Protein 4NPH (pdb70)

Solvent-accessible surface area: 14827 Å² total; per-residue (Å²): 83,13,9,1,9,82,52,4,50,31,39,10,4,8,0,58,9,130,40,88,53,82,64,89,53,49,104,31,63,157,80,113,94,132,99,48,103,35,67,97,44,2,16,2,2,2,19,2,0,1,0,4,2,0,1,0,14,3,0,41,3,0,0,17,0,8,101,80,2,27,25,39,45,2,3,11,10,1,1,46,3,68,53,10,65,5,0,0,0,0,5,3,6,33,164,36,172,78,8,121,48,10,13,69,146,50,6,50,118,114,5,73,130,75,0,2,2,0,7,0,16,50,104,86,72,19,105,0,27,4,73,0,0,58,0,0,1,26,0,0,37,66,0,21,113,74,33,72,114,1,1,0,2,1,8,2,1,2,69,3,28,105,0,20,158,76,30,52,125,62,29,80,97,127,105,87,44,103,64,2,21,48,116,3,0,57,62,3,4,38,22,121,66,10,0,0,1,0,1,1,0,0,17,45,116,69,63,98,19,12,103,74,0,140,90,45,19,25,8,23,3,37,7,3,114,131,21,9,143,146,44,12,95,9,2,4,44,6,65,42,2,85,8,171,16,33,86,86,9,18,63,113,75,7,79,92,5,3,43,53,0,60,131,13,17,41,46,28,103,146,10,64,107,78,60,187,104,64,115,53,61,138,69,79,65,80,98,10,16,56,0,28,85,23,39,78,73,0,17,81,7,8,102,11,68,130,121,68,67,1,24,58,160,80,0,33,92,66,0,55,130,40,26,121

Secondary structure (DSSP, 8-state):
--EESGGGTTEEEESS--B-SSS---S-EE-----SPP-SB---S-HHHHHHS--BTT-EEEEEE-SSSSHHHHHHHHTT-TT-SEEEEEEES--HHHHHHIIIIIS-HHHHTTEEEEEE-TTS-HHHHHHHHHHHHHHHHHHHHTT-EEEEEEE-HHHHHHHHHHHHHTTTS---GGGHHHHHHHT-EE-SS-EEEEEEEEE---HHHHHHHHHHSSEEEEB-HHHHHTT-SS-B-GGG-EETTHHHHS-HHHHHHHHHHHHHHHHHHHHHHHHHTT---TTS-HHHHHHHHHHHHHHHHH---TT----HHHHHHHHHHHH-

Sequence (324 aa):
QVPVGEALLGRVIDGFGRPLDGRELPDVCWKAMVRQPITQPLMTGIRAIDSVATCGEGQRVGIFSAPGVGKSTLLAMLCNAPDADSNVLVLIGERGREVREFIDFTLSEETRKRCVIVVATSDRPALERVRALFVATTIAEFFRDNGKRVVLLADSLTRYARAAREIALAAGETAGVFSALPRLLERTGMGEKGSITAFYTVLVENEPLADEVRSLLDGHIVLSRRLAERGHYPAIDVLATLSRVFPVVTSHEHRQLAAILRRCLALYQEVELLIRIGEYQRGVDTDTDKAIDTYPDICTFLRQSKDEVCGPELLIEKLHQILT

GO terms:
  GO:0005737 cytoplasm (C, EXP)
  GO:0033644 host cell membrane (C, IMP)
  GO:0030430 host cell cytoplasm (C, IMP)
  GO:0016887 ATP hydrolysis activity (F, IMP)
  GO:0050714 positive regulation of protein secretion (P, IMP)
  GO:0051087 protein-folding chaperone binding (F, IPI)
  GO:0005515 protein binding (F, IPI)

InterPro domains:
  IPR000194 ATPase, F1/V1/A1 complex, alpha/beta subunit, nucleotide-binding domain [PF00006] (142-351)
  IPR003593 AAA+ ATPase domain [SM00382] (154-335)
  IPR005714 ATPase, type III secretion system, FliI/YscN [TIGR01026] (13-431)
  IPR013380 Type 3 secretion system ATPase SctN [TIGR02546] (19-431)
  IPR027417 P-loop containing nucleoside triphosphate hydrolase [G3DSA:3.40.50.300] (89-357)
  IPR027417 P-loop containing nucleoside triphosphate hydrolase [SSF52540] (89-356)
  IPR040627 T3SS EscN ATPase, C-terminal [PF18269] (358-429)
  IPR050053 ATPase alpha/beta chains [PTHR15184] (24-413)

CATH classification: 3.40.50.300 (+1 more: 1.20.1270.330)

Organism: Salmonella typhimurium (strain LT2 / SGSC1412 / ATCC 700720) (NCBI:txid99287)

Foldseek 3Di:
DAWADLQLQLFEAELVGAGPPPDGDDDTDDDDDDDDDFFAWQALLQLLCCQQATHTQFFEEEEEEAPPLCVLLVVLSSLVRVRFQAEEEEAAAAAPVVVVCSVPPNHDSVSRNRYRYYYDYNPHALVSRLSRLVNSLVNQVVCFVVQGRYEYEYHAPARNVVSLVVCVVVCVVPHVSNVCVLVSSNSFGHDDRYGYYYYHYQYPPVVVVVVVVVVRGFWYWYADPVCSVVVQPPRTPSLRTHGNCVVNHDDPLSNVLSVLLNLLVVLCVVCVVCVVVVNDDPPPDVSSVLSVVLVVLSSVSNRDDSPRRHDPVVSSVSSVVRRD

Nearest PDB structures (foldseek):
  4nph-assembly1_A  TM=1.003E+00  e=1.841E-68  Salmonella enterica subsp. enterica serovar Typhimurium str. LT2
  5syr-assembly2_B  TM=9.312E-01  e=6.991E-36  Shigella flexneri
  5swj-assembly1_A  TM=9.251E-01  e=2.149E-35  Shigella flexneri
  5swl-assembly1_A  TM=9.327E-01  e=1.194E-34  Shigella flexneri
  5ybi-assembly1_A  TM=8.947E-01  e=2.433E-33  Shigella flexneri

Radius of gyration: 20.65 Å; Cα contacts (8 Å, |Δi|>4): 653; chains: 1; bounding box: 47×67×41 Å

B-factor: mean 44.36, std 18.87, range [17.72, 121.11]

Structure (mmCIF, N/CA/C/O backbone):
data_4NPH
#
_entry.id   4NPH
#
_cell.length_a   138.138
_cell.length_b   76.312
_cell.length_c   39.094
_cell.angle_alpha   90.00
_cell.angle_beta   103.71
_cell.angle_gamma   90.00
#
_symmetry.space_group_name_H-M   'C 1 2 1'
#
loop_
_entity.id
_entity.type
_entity.pdbx_description
1 polymer 'Probable secretion system apparatus ATP synthase SsaN'
2 water water
#
loop_
_atom_site.group_PDB
_atom_site.id
_atom_site.type_symbol
_atom_site.label_atom_id
_atom_site.label_alt_id
_atom_site.label_comp_id
_atom_site.label_asym_id
_atom_site.label_entity_id
_atom_site.label_seq_id
_atom_site.pdbx_PDB_ins_code
_atom_site.Cartn_x
_atom_site.Cartn_y
_atom_site.Cartn_z
_atom_site.occupancy
_atom_site.B_iso_or_equiv
_atom_site.auth_seq_id
_atom_site.auth_comp_id
_atom_site.auth_asym_id
_atom_site.auth_atom_id
_atom_site.pdbx_PDB_model_num
ATOM 1 N N . GLN A 1 2 ? 26.242 -23.644 10.042 1.00 76.98 90 GLN A N 1
ATOM 2 C CA . GLN A 1 2 ? 24.901 -23.646 9.465 1.00 75.00 90 GLN A CA 1
ATOM 3 C C . GLN A 1 2 ? 24.123 -22.382 9.832 1.00 67.32 90 GLN A C 1
ATOM 4 O O . GLN A 1 2 ? 24.324 -21.809 10.903 1.00 66.41 90 GLN A O 1
ATOM 6 N N . VAL A 1 3 ? 23.232 -21.956 8.942 1.00 62.17 91 VAL A N 1
ATOM 7 C CA . VAL A 1 3 ? 22.415 -20.765 9.178 1.00 56.72 91 VAL A CA 1
ATOM 8 C C . VAL A 1 3 ? 20.918 -21.095 9.257 1.00 54.85 91 VAL A C 1
ATOM 9 O O . VAL A 1 3 ? 20.364 -21.732 8.362 1.00 55.91 91 VAL A O 1
ATOM 13 N N . PRO A 1 4 ? 20.259 -20.669 10.341 1.00 51.82 92 PRO A N 1
ATOM 14 C CA . PRO A 1 4 ? 18.811 -20.850 10.447 1.00 55.86 92 PRO A CA 1
ATOM 15 C C . PRO A 1 4 ? 18.066 -19.859 9.559 1.00 62.57 92 PRO A C 1
ATOM 16 O O . PRO A 1 4 ? 18.372 -18.673 9.587 1.00 66.33 92 PRO A O 1
ATOM 20 N N . VAL A 1 5 ? 17.127 -20.351 8.761 1.00 64.52 93 VAL A N 1
ATOM 21 C CA . VAL A 1 5 ? 16.338 -19.513 7.870 1.00 69.26 93 VAL A CA 1
ATOM 22 C C . VAL A 1 5 ? 14.856 -19.858 7.972 1.00 73.82 93 VAL A C 1
ATOM 23 O O . VAL A 1 5 ? 14.495 -21.017 8.166 1.00 77.58 93 VAL A O 1
ATOM 27 N N . GLY A 1 6 ? 13.998 -18.855 7.829 1.00 70.11 94 GLY A N 1
ATOM 28 C CA . GLY A 1 6 ? 12.570 -19.095 7.817 1.00 69.13 94 GLY A CA 1
ATOM 29 C C . GLY A 1 6 ? 11.763 -17.879 8.209 1.00 66.60 94 GLY A C 1
ATOM 30 O O . GLY A 1 6 ? 12.258 -16.994 8.910 1.00 62.08 94 GLY A O 1
ATOM 31 N N . GLU A 1 7 ? 10.509 -17.847 7.766 1.00 66.53 95 GLU A N 1
ATOM 32 C CA . GLU A 1 7 ? 9.605 -16.746 8.069 1.00 64.57 95 GLU A CA 1
ATOM 33 C C . GLU A 1 7 ? 9.388 -16.606 9.572 1.00 59.43 95 GLU A C 1
ATOM 34 O O . GLU A 1 7 ? 8.953 -15.558 10.043 1.00 58.53 95 GLU A O 1
ATOM 40 N N . ALA A 1 8 ? 9.709 -17.653 10.327 1.00 59.72 96 ALA A N 1
ATOM 41 C CA . ALA A 1 8 ? 9.461 -17.643 11.769 1.00 58.15 96 ALA A CA 1
ATOM 42 C C . ALA A 1 8 ? 10.572 -16.928 12.531 1.00 54.06 96 ALA A C 1
ATOM 43 O O . ALA A 1 8 ? 10.466 -16.718 13.737 1.00 55.91 96 ALA A O 1
ATOM 45 N N . LEU A 1 9 ? 11.636 -16.557 11.828 1.00 50.69 97 LEU A N 1
ATOM 46 C CA . LEU A 1 9 ? 12.713 -15.771 12.430 1.00 48.22 97 LEU A CA 1
ATOM 47 C C . LEU A 1 9 ? 12.333 -14.298 12.572 1.00 44.90 97 LEU A C 1
ATOM 48 O O . LEU A 1 9 ? 12.954 -13.565 13.341 1.00 47.56 97 LEU A O 1
ATOM 53 N N . LEU A 1 10 ? 11.325 -13.862 11.824 1.00 41.04 98 LEU A N 1
ATOM 54 C CA . LEU A 1 10 ? 10.828 -12.492 11.950 1.00 45.58 98 LEU A CA 1
ATOM 55 C C . LEU A 1 10 ? 10.383 -12.200 13.372 1.00 46.73 98 LEU A C 1
ATOM 56 O O . LEU A 1 10 ? 9.556 -12.920 13.933 1.00 45.57 98 LEU A O 1
ATOM 61 N N . GLY A 1 11 ? 10.929 -11.139 13.955 1.00 38.38 99 GLY A N 1
ATOM 62 C CA . GLY A 1 11 ? 10.594 -10.786 15.321 1.00 35.02 99 GLY A CA 1
ATOM 63 C C . GLY A 1 11 ? 11.580 -11.381 16.299 1.00 37.60 99 GLY A C 1
ATOM 64 O O . GLY A 1 11 ? 11.442 -11.224 17.507 1.00 41.43 99 GLY A O 1
ATOM 65 N N . ARG A 1 12 ? 12.594 -12.060 15.774 1.00 39.32 100 ARG A N 1
ATOM 66 C CA . ARG A 1 12 ? 13.605 -12.671 16.618 1.00 42.68 100 ARG A CA 1
ATOM 67 C C . ARG A 1 12 ? 14.950 -11.947 16.552 1.00 46.90 100 ARG A C 1
ATOM 68 O O . ARG A 1 12 ? 15.277 -11.284 15.557 1.00 41.66 100 ARG A O 1
ATOM 76 N N . VAL A 1 13 ? 15.719 -12.085 17.628 1.00 46.55 101 VAL A N 1
ATOM 77 C CA . VAL A 1 13 ? 17.058 -11.538 17.702 1.00 37.95 101 VAL A CA 1
ATOM 78 C C . VAL A 1 13 ? 18.027 -12.690 17.931 1.00 46.18 101 VAL A C 1
ATOM 79 O O . VAL A 1 13 ? 17.892 -13.437 18.905 1.00 47.15 101 VAL A O 1
ATOM 83 N N . ILE A 1 14 ? 18.992 -12.834 17.027 1.00 46.91 102 ILE A N 1
ATOM 84 C CA . ILE A 1 14 ? 19.948 -13.930 17.069 1.00 49.73 102 ILE A CA 1
ATOM 85 C C . ILE A 1 14 ? 21.364 -13.395 16.961 1.00 50.54 102 ILE A C 1
ATOM 86 O O . ILE A 1 14 ? 21.557 -12.205 16.723 1.00 41.42 102 ILE A O 1
ATOM 91 N N . ASP A 1 15 ? 22.350 -14.277 17.129 1.00 52.73 103 ASP A N 1
ATOM 92 C CA . ASP A 1 15 ? 23.747 -13.858 17.087 1.00 52.43 103 ASP A CA 1
ATOM 93 C C . ASP A 1 15 ? 24.450 -14.304 15.819 1.00 51.63 103 ASP A C 1
ATOM 94 O O . ASP A 1 15 ? 23.839 -14.914 14.937 1.00 46.86 103 ASP A O 1
ATOM 99 N N . GLY A 1 16 ? 25.751 -14.017 15.760 1.00 54.15 104 GLY A N 1
ATOM 100 C CA . GLY A 1 16 ? 26.583 -14.365 14.624 1.00 53.63 104 GLY A CA 1
ATOM 101 C C . GLY A 1 16 ? 26.577 -15.828 14.236 1.00 54.13 104 GLY A C 1
ATOM 102 O O . GLY A 1 16 ? 26.814 -16.157 13.083 1.00 57.62 104 GLY A O 1
ATOM 103 N N . PHE A 1 17 ? 26.313 -16.698 15.179 1.00 58.39 105 PHE A N 1
ATOM 104 C CA . PHE A 1 17 ? 26.222 -18.103 14.858 1.00 67.59 105 PHE A CA 1
ATOM 105 C C . PHE A 1 17 ? 24.786 -18.503 14.650 1.00 69.37 105 PHE A C 1
ATOM 106 O O . PHE A 1 17 ? 24.475 -19.413 13.888 1.00 66.94 105 PHE A O 1
ATOM 114 N N . GLY A 1 18 ? 23.900 -17.790 15.316 1.00 67.68 106 GLY A N 1
ATOM 115 C CA . GLY A 1 18 ? 22.497 -18.023 15.100 1.00 65.52 106 GLY A CA 1
ATOM 116 C C . GLY A 1 18 ? 21.763 -18.489 16.318 1.00 66.78 106 GLY A C 1
ATOM 117 O O . GLY A 1 18 ? 20.786 -19.167 16.224 1.00 71.00 106 GLY A O 1
ATOM 118 N N . ARG A 1 19 ? 22.250 -18.100 17.469 1.00 66.16 107 ARG A N 1
ATOM 119 C CA . ARG A 1 19 ? 21.613 -18.442 18.694 1.00 68.38 107 ARG A CA 1
ATOM 120 C C . ARG A 1 19 ? 20.784 -17.286 19.154 1.00 63.42 107 ARG A C 1
ATOM 121 O O . ARG A 1 19 ? 21.253 -16.183 19.233 1.00 60.45 107 ARG A O 1
ATOM 129 N N . PRO A 1 20 ? 19.586 -17.580 19.599 1.00 58.61 108 PRO A N 1
ATOM 130 C CA . PRO A 1 20 ? 18.689 -16.606 20.173 1.00 56.91 108 PRO A CA 1
ATOM 131 C C . PRO A 1 20 ? 19.276 -15.777 21.293 1.00 55.10 108 PRO A C 1
ATOM 132 O O . PRO A 1 20 ? 19.974 -16.291 22.116 1.00 54.03 108 PRO A O 1
ATOM 136 N N . LEU A 1 21 ? 18.957 -14.503 21.315 1.00 54.04 109 LEU A N 1
ATOM 137 C CA . LEU A 1 21 ? 19.383 -13.591 22.337 1.00 52.99 109 LEU A CA 1
ATOM 138 C C . LEU A 1 21 ? 18.196 -12.990 23.032 1.00 54.80 109 LEU A C 1
ATOM 139 O O . LEU A 1 21 ? 18.334 -12.107 23.845 1.00 53.06 109 LEU A O 1
ATOM 144 N N . ASP A 1 22 ? 17.015 -13.456 22.684 1.00 63.10 110 ASP A N 1
ATOM 145 C CA . ASP A 1 22 ? 15.796 -12.790 23.078 1.00 70.80 110 ASP A CA 1
ATOM 146 C C . ASP A 1 22 ? 15.196 -13.402 24.328 1.00 84.74 110 ASP A C 1
ATOM 147 O O . ASP A 1 22 ? 14.064 -13.141 24.669 1.00 85.74 110 ASP A O 1
ATOM 152 N N . GLY A 1 23 ? 15.967 -14.215 25.014 1.00 95.75 111 GLY A N 1
ATOM 153 C CA . GLY A 1 23 ? 15.536 -14.861 26.240 1.00 102.21 111 GLY A CA 1
ATOM 154 C C . GLY A 1 23 ? 14.530 -15.972 26.007 1.00 101.72 111 GLY A C 1
ATOM 155 O O . GLY A 1 23 ? 13.688 -16.246 26.861 1.00 108.93 111 GLY A O 1
ATOM 156 N N . ARG A 1 24 ? 14.618 -16.611 24.844 1.00 91.66 112 ARG A N 1
ATOM 157 C CA . ARG A 1 24 ? 13.718 -17.702 24.492 1.00 84.60 112 ARG A CA 1
ATOM 158 C C . ARG A 1 24 ? 14.372 -18.598 23.455 1.00 77.01 112 ARG A C 1
ATOM 159 O O . ARG A 1 24 ? 15.312 -18.189 22.779 1.00 76.12 112 ARG A O 1
ATOM 161 N N . GLU A 1 25 ? 13.876 -19.821 23.327 1.00 73.16 113 GLU A N 1
ATOM 162 C CA . GLU A 1 25 ? 14.464 -20.777 22.399 1.00 75.31 113 GLU A CA 1
ATOM 163 C C . GLU A 1 25 ? 14.076 -20.453 20.970 1.00 74.30 113 GLU A C 1
ATOM 164 O O . GLU A 1 25 ? 13.039 -19.848 20.725 1.00 70.97 113 GLU A O 1
ATOM 166 N N . LEU A 1 26 ? 14.917 -20.870 20.032 1.00 80.62 114 LEU A N 1
ATOM 167 C CA . LEU A 1 26 ? 14.680 -20.645 18.613 1.00 88.05 114 LEU A CA 1
ATOM 168 C C . LEU A 1 26 ? 13.487 -21.456 18.130 1.00 93.80 114 LEU A C 1
ATOM 169 O O . LEU A 1 26 ? 13.251 -22.558 18.616 1.00 96.25 114 LEU A O 1
ATOM 171 N N . PRO A 1 27 ? 12.730 -20.912 17.165 1.00 99.08 115 PRO A N 1
ATOM 172 C CA . PRO A 1 27 ? 11.547 -21.600 16.645 1.00 100.41 115 PRO A CA 1
ATOM 173 C C . PRO A 1 27 ? 11.934 -22.725 15.700 1.00 100.78 115 PRO A C 1
ATOM 174 O O . PRO A 1 27 ? 13.122 -22.990 15.522 1.00 101.16 115 PRO A O 1
ATOM 178 N N . ASP A 1 28 ? 10.943 -23.376 15.103 1.00 100.14 116 ASP A N 1
ATOM 179 C CA . ASP A 1 28 ? 11.207 -24.440 14.146 1.00 100.55 116 ASP A CA 1
ATOM 180 C C . ASP A 1 28 ? 11.401 -23.857 12.751 1.00 98.05 116 ASP A C 1
ATOM 181 O O . ASP A 1 28 ? 10.459 -23.352 12.147 1.00 100.36 116 ASP A O 1
ATOM 183 N N . VAL A 1 29 ? 12.628 -23.925 12.245 1.00 93.90 117 VAL A N 1
ATOM 184 C CA . VAL A 1 29 ? 12.939 -23.371 10.932 1.00 92.77 117 VAL A CA 1
ATOM 185 C C . VAL A 1 29 ? 14.007 -24.189 10.210 1.00 92.60 117 VAL A C 1
ATOM 186 O O . VAL A 1 29 ? 14.718 -24.978 10.828 1.00 93.80 117 VAL A O 1
ATOM 188 N N . CYS A 1 30 ? 14.118 -23.991 8.900 1.00 91.43 118 CYS A N 1
ATOM 189 C CA . CYS A 1 30 ? 15.077 -24.736 8.086 1.00 90.44 118 CYS A CA 1
ATOM 190 C C . CYS A 1 30 ? 16.514 -24.252 8.297 1.00 87.00 118 CYS A C 1
ATOM 191 O O . CYS A 1 30 ? 16.742 -23.178 8.849 1.00 83.91 118 CYS A O 1
ATOM 193 N N . TRP A 1 31 ? 17.479 -25.055 7.859 1.00 84.92 119 TRP A N 1
ATOM 194 C CA . TRP A 1 31 ? 18.891 -24.702 7.980 1.00 80.04 119 TRP A CA 1
ATOM 195 C C . TRP A 1 31 ? 19.567 -24.723 6.618 1.00 82.37 119 TRP A C 1
ATOM 196 O O . TRP A 1 31 ? 19.316 -25.610 5.805 1.00 82.55 119 TRP A O 1
ATOM 207 N N . LYS A 1 32 ? 20.421 -23.735 6.374 1.00 84.92 120 LYS A N 1
ATOM 208 C CA . LYS A 1 32 ? 21.076 -23.595 5.083 1.00 89.86 120 LYS A CA 1
ATOM 209 C C . LYS A 1 32 ? 22.561 -23.282 5.243 1.00 100.30 120 LYS A C 1
ATOM 210 O O . LYS A 1 32 ? 23.080 -23.229 6.358 1.00 98.06 120 LYS A O 1
ATOM 212 N N . ALA A 1 41 ? 27.739 -13.114 -9.313 1.00 81.44 129 ALA A N 1
ATOM 213 C CA . ALA A 1 41 ? 28.673 -12.818 -10.393 1.00 79.75 129 ALA A CA 1
ATOM 214 C C . ALA A 1 41 ? 28.758 -11.309 -10.663 1.00 78.82 129 ALA A C 1
ATOM 215 O O . ALA A 1 41 ? 28.325 -10.507 -9.839 1.00 77.65 129 ALA A O 1
ATOM 217 N N . MET A 1 42 ? 29.243 -10.908 -11.828 1.00 76.10 130 MET A N 1
ATOM 218 C CA . MET A 1 42 ? 29.431 -9.493 -12.167 1.00 72.84 130 MET A CA 1
ATOM 219 C C . MET A 1 42 ? 28.219 -8.559 -12.103 1.00 67.61 130 MET A C 1
ATOM 220 O O . MET A 1 42 ? 28.262 -7.505 -11.483 1.00 65.13 130 MET A O 1
ATOM 222 N N . VAL A 1 43 ? 27.151 -8.935 -12.775 1.00 68.51 131 VAL A N 1
ATOM 223 C CA . VAL A 1 43 ? 25.946 -8.139 -12.756 1.00 67.52 131 VAL A CA 1
ATOM 224 C C . VAL A 1 43 ? 24.778 -9.014 -12.446 1.00 55.79 131 VAL A C 1
ATOM 225 O O . VAL A 1 43 ? 24.813 -10.177 -12.694 1.00 49.46 131 VAL A O 1
ATOM 229 N N . ARG A 1 44 ? 23.736 -8.409 -11.918 1.00 56.38 132 ARG A N 1
ATOM 230 C CA . ARG A 1 44 ? 22.516 -9.097 -11.606 1.00 55.77 132 ARG A CA 1
ATOM 231 C C . ARG A 1 44 ? 21.477 -8.560 -12.544 1.00 49.49 132 ARG A C 1
ATOM 232 O O . ARG A 1 44 ? 21.804 -7.877 -13.466 1.00 46.50 132 ARG A O 1
ATOM 240 N N . GLN A 1 45 ? 20.224 -8.876 -12.298 1.00 50.04 133 GLN A N 1
ATOM 241 C CA . GLN A 1 45 ? 19.143 -8.343 -13.083 1.00 54.36 133 GLN A CA 1
ATOM 242 C C . GLN A 1 45 ? 19.109 -6.850 -12.945 1.00 48.93 133 GLN A C 1
ATOM 243 O O . GLN A 1 45 ? 19.531 -6.321 -11.963 1.00 49.44 133 GLN A O 1
ATOM 245 N N . PRO A 1 46 ? 18.560 -6.177 -14.039 1.00 47.26 134 PRO A N 1
ATOM 246 C CA . PRO A 1 46 ? 18.588 -4.718 -13.912 1.00 45.04 134 PRO A CA 1
ATOM 247 C C . PRO A 1 46 ? 17.695 -4.191 -12.830 1.00 40.03 134 PRO A C 1
ATOM 248 O O . PRO A 1 46 ? 16.698 -4.781 -12.541 1.00 36.88 134 PRO A O 1
ATOM 252 N N . ILE A 1 47 ? 18.065 -3.053 -12.293 1.00 34.98 135 ILE A N 1
ATOM 253 C CA . ILE A 1 47 ? 17.236 -2.342 -11.355 1.00 35.68 135 ILE A CA 1
ATOM 254 C C . ILE A 1 47 ? 16.299 -1.420 -12.099 1.00 36.08 135 ILE A C 1
ATOM 255 O O . ILE A 1 47 ? 16.746 -0.571 -12.795 1.00 32.49 135 ILE A O 1
ATOM 260 N N . THR A 1 48 ? 15.002 -1.615 -11.931 1.00 32.26 136 THR A N 1
ATOM 261 C CA . THR A 1 48 ? 13.969 -0.882 -12.644 1.00 30.70 136 THR A CA 1
ATOM 262 C C . THR A 1 48 ? 12.824 -0.286 -11.821 1.00 32.06 136 THR A C 1
ATOM 263 O O . THR A 1 48 ? 12.107 0.558 -12.287 1.00 31.99 136 THR A O 1
ATOM 267 N N . GLN A 1 49 ? 12.653 -0.741 -10.601 1.00 29.30 137 GLN A N 1
ATOM 268 C CA . GLN A 1 49 ? 11.529 -0.270 -9.787 1.00 32.62 137 GLN A CA 1
ATOM 269 C C . GLN A 1 49 ? 12.019 0.532 -8.598 1.00 27.45 137 GLN A C 1
ATOM 270 O O . GLN A 1 49 ? 13.042 0.192 -8.010 1.00 24.00 137 GLN A O 1
ATOM 276 N N . PRO A 1 50 ? 11.279 1.594 -8.233 1.00 28.51 138 PRO A N 1
ATOM 277 C CA . PRO A 1 50 ? 11.670 2.346 -7.050 1.00 28.06 138 PRO A CA 1
ATOM 278 C C . PRO A 1 50 ? 11.382 1.534 -5.803 1.00 31.67 138 PRO A C 1
ATOM 279 O O . PRO A 1 50 ? 10.437 0.727 -5.769 1.00 30.48 138 PRO A O 1
ATOM 283 N N . LEU A 1 51 ? 12.208 1.730 -4.793 1.00 26.58 139 LEU A N 1
ATOM 284 C CA . LEU A 1 51 ? 11.860 1.251 -3.470 1.00 29.57 139 LEU A CA 1
ATOM 285 C C . LEU A 1 51 ? 11.738 2.460 -2.559 1.00 27.30 139 LEU A C 1
ATOM 286 O O . LEU A 1 51 ? 12.745 3.005 -2.112 1.00 28.23 139 LEU A O 1
ATOM 291 N N . MET A 1 52 ? 10.519 2.933 -2.330 1.00 24.00 140 MET A N 1
ATOM 292 C CA . MET A 1 52 ? 10.352 4.126 -1.516 1.00 25.45 140 MET A CA 1
ATOM 293 C C . MET A 1 52 ? 10.750 3.831 -0.061 1.00 22.37 140 MET A C 1
ATOM 294 O O . MET A 1 52 ? 10.243 2.888 0.532 1.00 27.02 140 MET A O 1
ATOM 299 N N . THR A 1 53 ? 11.644 4.634 0.517 1.00 21.50 141 THR A N 1
ATOM 300 C CA . THR A 1 53 ? 11.979 4.476 1.949 1.00 18.88 141 THR A CA 1
ATOM 301 C C . THR A 1 53 ? 10.968 5.112 2.917 1.00 21.49 141 THR A C 1
ATOM 302 O O . THR A 1 53 ? 10.937 4.758 4.095 1.00 26.05 141 THR A O 1
ATOM 306 N N . GLY A 1 54 ? 10.174 6.063 2.445 1.00 20.46 142 GLY A N 1
ATOM 307 C CA . GLY A 1 54 ? 9.343 6.844 3.339 1.00 23.95 142 GLY A CA 1
ATOM 308 C C . GLY A 1 54 ? 10.128 7.957 4.039 1.00 26.91 142 GLY A C 1
ATOM 309 O O . GLY A 1 54 ? 9.566 8.706 4.835 1.00 25.00 142 GLY A O 1
ATOM 310 N N . ILE A 1 55 ? 11.423 8.073 3.727 1.00 20.27 143 ILE A N 1
ATOM 311 C CA . ILE A 1 55 ? 12.255 9.187 4.212 1.00 21.48 143 ILE A CA 1
ATOM 312 C C . ILE A 1 55 ? 12.354 10.246 3.115 1.00 22.63 143 ILE A C 1
ATOM 313 O O . ILE A 1 55 ? 12.908 9.981 2.042 1.00 23.22 143 ILE A O 1
ATOM 318 N N . ARG A 1 56 ? 11.795 11.429 3.354 1.00 18.39 144 ARG A N 1
ATOM 319 C CA . ARG A 1 56 ? 11.648 12.410 2.281 1.00 18.56 144 ARG A CA 1
ATOM 320 C C . ARG A 1 56 ? 12.988 12.878 1.676 1.00 19.92 144 ARG A C 1
ATOM 321 O O . ARG A 1 56 ? 13.056 13.166 0.488 1.00 20.17 144 ARG A O 1
ATOM 329 N N . ALA A 1 57 ? 14.031 12.995 2.492 1.00 22.25 145 ALA A N 1
ATOM 330 C CA . ALA A 1 57 ? 15.318 13.482 1.961 1.00 28.45 145 ALA A CA 1
ATOM 331 C C . ALA A 1 57 ? 15.906 12.470 0.984 1.00 30.35 145 ALA A C 1
ATOM 332 O O . ALA A 1 57 ? 16.496 12.839 -0.029 1.00 37.46 145 ALA A O 1
ATOM 334 N N . ILE A 1 58 ? 15.722 11.199 1.278 1.00 24.74 146 ILE A N 1
ATOM 335 C CA . ILE A 1 58 ? 16.187 10.143 0.378 1.00 26.43 146 ILE A CA 1
ATOM 336 C C . ILE A 1 58 ? 15.275 10.007 -0.838 1.00 29.86 146 ILE A C 1
ATOM 337 O O . ILE A 1 58 ? 15.744 10.043 -1.993 1.00 28.28 146 ILE A O 1
ATOM 342 N N . ASP A 1 59 ? 13.973 9.858 -0.599 1.00 24.06 147 ASP A N 1
ATOM 343 C CA . ASP A 1 59 ? 13.065 9.579 -1.706 1.00 26.22 147 ASP A CA 1
ATOM 344 C C . ASP A 1 59 ? 12.986 10.748 -2.680 1.00 22.88 147 ASP A C 1
ATOM 345 O O . ASP A 1 59 ? 12.691 10.549 -3.845 1.00 22.82 147 ASP A O 1
ATOM 350 N N . SER A 1 60 ? 13.235 11.966 -2.218 1.00 23.26 148 SER A N 1
ATOM 351 C CA . SER A 1 60 ? 13.095 13.116 -3.124 1.00 29.46 148 SER A CA 1
ATOM 352 C C . SER A 1 60 ? 14.241 13.229 -4.155 1.00 30.83 148 SER A C 1
ATOM 353 O O . SER A 1 60 ? 13.984 13.375 -5.354 1.00 30.63 148 SER A O 1
ATOM 356 N N . VAL A 1 61 ? 15.487 13.171 -3.699 1.00 24.47 149 VAL A N 1
ATOM 357 C CA . VAL A 1 61 ? 16.621 13.499 -4.589 1.00 26.40 149 VAL A CA 1
ATOM 358 C C . VAL A 1 61 ? 17.566 12.335 -4.814 1.00 24.54 149 VAL A C 1
ATOM 359 O O . VAL A 1 61 ? 18.467 12.413 -5.660 1.00 28.50 149 VAL A O 1
ATOM 363 N N . ALA A 1 62 ? 17.384 11.271 -4.035 1.00 21.40 150 ALA A N 1
ATOM 364 C CA . ALA A 1 62 ? 18.234 10.080 -4.132 1.00 19.86 150 ALA A CA 1
ATOM 365 C C . ALA A 1 62 ? 17.446 8.783 -4.105 1.00 18.13 150 ALA A C 1
ATOM 366 O O . ALA A 1 62 ? 17.850 7.824 -3.431 1.00 22.56 150 ALA A O 1
ATOM 368 N N . THR A 1 63 ? 16.332 8.755 -4.826 1.00 21.09 151 THR A N 1
ATOM 369 C CA . THR A 1 63 ? 15.420 7.604 -4.833 1.00 24.21 151 THR A CA 1
ATOM 370 C C . THR A 1 63 ? 16.139 6.268 -5.051 1.00 32.22 151 THR A C 1
ATOM 371 O O . THR A 1 63 ? 16.922 6.109 -6.010 1.00 27.99 151 THR A O 1
ATOM 375 N N . CYS A 1 64 ? 15.913 5.344 -4.116 1.00 22.31 152 CYS A N 1
ATOM 376 C CA . CYS A 1 64 ? 16.476 4.006 -4.181 1.00 27.30 152 CYS A CA 1
ATOM 377 C C . CYS A 1 64 ? 15.703 3.088 -5.115 1.00 30.20 152 CYS A C 1
ATOM 378 O O . CYS A 1 64 ? 14.512 3.291 -5.371 1.00 29.20 152 CYS A O 1
ATOM 381 N N . GLY A 1 65 ? 16.404 2.074 -5.601 1.00 28.80 153 GLY A N 1
ATOM 382 C CA . GLY A 1 65 ? 15.815 1.072 -6.454 1.00 25.46 153 GLY A CA 1
ATOM 383 C C . GLY A 1 65 ? 15.676 -0.243 -5.732 1.00 25.75 153 GLY A C 1
ATOM 384 O O . GLY A 1 65 ? 16.503 -0.600 -4.883 1.00 25.63 153 GLY A O 1
ATOM 385 N N . GLU A 1 66 ? 14.614 -0.975 -6.063 1.00 25.00 154 GLU A N 1
ATOM 386 C CA . GLU A 1 66 ? 14.487 -2.327 -5.577 1.00 24.63 154 GLU A CA 1
ATOM 387 C C . GLU A 1 66 ? 15.696 -3.152 -6.076 1.00 26.42 154 GLU A C 1
ATOM 388 O O . GLU A 1 66 ? 15.921 -3.259 -7.284 1.00 27.10 154 GLU A O 1
ATOM 394 N N . GLY A 1 67 ? 16.462 -3.729 -5.153 1.00 24.84 155 GLY A N 1
ATOM 395 C CA . GLY A 1 67 ? 17.668 -4.466 -5.513 1.00 24.05 155 GLY A CA 1
ATOM 396 C C . GLY A 1 67 ? 18.966 -3.647 -5.521 1.00 26.73 155 GLY A C 1
ATOM 397 O O . GLY A 1 67 ? 20.047 -4.180 -5.740 1.00 31.35 155 GLY A O 1
ATOM 398 N N . GLN A 1 68 ? 18.860 -2.357 -5.249 1.00 24.46 156 GLN A N 1
ATOM 399 C CA . GLN A 1 68 ? 20.029 -1.483 -5.123 1.00 24.92 156 GLN A CA 1
ATOM 400 C C . GLN A 1 68 ? 20.863 -1.763 -3.876 1.00 29.33 156 GLN A C 1
ATOM 401 O O . GLN A 1 68 ? 20.347 -2.229 -2.841 1.00 22.39 156 GLN A O 1
ATOM 407 N N . ARG A 1 69 ? 22.161 -1.490 -3.976 1.00 23.77 157 ARG A N 1
ATOM 408 C CA . ARG A 1 69 ? 23.006 -1.516 -2.806 1.00 24.56 157 ARG A CA 1
ATOM 409 C C . ARG A 1 69 ? 23.529 -0.111 -2.596 1.00 23.03 157 ARG A C 1
ATOM 410 O O . ARG A 1 69 ? 24.002 0.550 -3.538 1.00 23.80 157 ARG A O 1
ATOM 418 N N . VAL A 1 70 ? 23.470 0.348 -1.353 1.00 19.12 158 VAL A N 1
ATOM 419 C CA . VAL A 1 70 ? 23.711 1.742 -1.060 1.00 18.34 158 VAL A CA 1
ATOM 420 C C . VAL A 1 70 ? 24.584 1.842 0.169 1.00 20.29 158 VAL A C 1
ATOM 421 O O . VAL A 1 70 ? 24.362 1.136 1.130 1.00 19.65 158 VAL A O 1
ATOM 425 N N . GLY A 1 71 ? 25.582 2.716 0.133 1.00 20.97 159 GLY A N 1
ATOM 426 C CA . GLY A 1 71 ? 26.413 2.940 1.302 1.00 19.68 159 GLY A CA 1
ATOM 427 C C . GLY A 1 71 ? 25.949 4.148 2.097 1.00 19.59 159 GLY A C 1
ATOM 428 O O . GLY A 1 71 ? 25.505 5.126 1.528 1.00 20.37 159 GLY A O 1
ATOM 429 N N . ILE A 1 72 ? 26.011 4.052 3.417 1.00 22.46 160 ILE A N 1
ATOM 430 C CA . ILE A 1 72 ? 25.669 5.163 4.298 1.00 19.52 160 ILE A CA 1
ATOM 431 C C . ILE A 1 72 ? 26.942 5.531 5.020 1.00 19.79 160 ILE A C 1
ATOM 432 O O . ILE A 1 72 ? 27.514 4.730 5.783 1.00 22.82 160 ILE A O 1
ATOM 437 N N . PHE A 1 73 ? 27.412 6.728 4.731 1.00 20.08 161 PHE A N 1
ATOM 438 C CA . PHE A 1 73 ? 28.690 7.213 5.216 1.00 22.53 161 PHE A CA 1
ATOM 439 C C . PHE A 1 73 ? 28.458 8.247 6.297 1.00 24.65 161 PHE A C 1
ATOM 440 O O . PHE A 1 73 ? 27.850 9.294 6.035 1.00 26.18 161 PHE A O 1
ATOM 448 N N . SER A 1 74 ? 28.912 7.939 7.507 1.00 24.90 162 SER A N 1
ATOM 449 C CA . SER A 1 74 ? 28.736 8.848 8.635 1.00 35.48 162 SER A CA 1
ATOM 450 C C . SER A 1 74 ? 29.849 8.842 9.667 1.00 39.21 162 SER A C 1
ATOM 451 O O . SER A 1 74 ? 30.548 7.849 9.848 1.00 41.19 162 SER A O 1
ATOM 454 N N . ALA A 1 75 ? 29.975 9.972 10.355 1.00 42.69 163 ALA A N 1
ATOM 455 C CA . ALA A 1 75 ? 30.785 10.092 11.559 1.00 44.78 163 ALA A CA 1
ATOM 456 C C . ALA A 1 75 ? 29.968 9.586 12.736 1.00 49.13 163 ALA A C 1
ATOM 457 O O . ALA A 1 75 ? 28.765 9.393 12.606 1.00 46.87 163 ALA A O 1
ATOM 459 N N . PRO A 1 76 ? 30.618 9.340 13.884 1.00 58.16 164 PRO A N 1
ATOM 460 C CA . PRO A 1 76 ? 29.861 8.878 15.055 1.00 59.52 164 PRO A CA 1
ATOM 461 C C . PRO A 1 76 ? 28.905 9.933 15.618 1.00 52.65 164 PRO A C 1
ATOM 462 O O . PRO A 1 76 ? 29.192 11.119 15.542 1.00 52.05 164 PRO A O 1
ATOM 466 N N . GLY A 1 77 ? 27.778 9.488 16.165 1.00 50.92 165 GLY A N 1
ATOM 467 C CA . GLY A 1 77 ? 26.839 10.360 16.853 1.00 50.55 165 GLY A CA 1
ATOM 468 C C . GLY A 1 77 ? 26.138 11.392 15.992 1.00 52.11 165 GLY A C 1
ATOM 469 O O . GLY A 1 77 ? 26.013 12.548 16.391 1.00 57.56 165 GLY A O 1
ATOM 470 N N . VAL A 1 78 ? 25.687 10.986 14.809 1.00 45.22 166 VAL A N 1
ATOM 471 C CA . VAL A 1 78 ? 24.967 11.894 13.929 1.00 42.11 166 VAL A CA 1
ATOM 472 C C . VAL A 1 78 ? 23.536 11.389 13.686 1.00 36.36 166 VAL A C 1
ATOM 473 O O . VAL A 1 78 ? 22.837 11.878 12.810 1.00 33.93 166 VAL A O 1
ATOM 477 N N . GLY A 1 79 ? 23.108 10.414 14.482 1.00 40.00 167 GLY A N 1
ATOM 478 C CA . GLY A 1 79 ? 21.752 9.885 14.388 1.00 39.18 167 GLY A CA 1
ATOM 479 C C . GLY A 1 79 ? 21.630 8.732 13.402 1.00 41.42 167 GLY A C 1
ATOM 480 O O . GLY A 1 79 ? 20.532 8.422 12.932 1.00 39.75 167 GLY A O 1
ATOM 481 N N . LYS A 1 80 ? 22.756 8.081 13.104 1.00 37.13 168 LYS A N 1
ATOM 482 C CA . LYS A 1 80 ? 22.757 6.957 12.166 1.00 31.96 168 LYS A CA 1
ATOM 483 C C . LYS A 1 80 ? 21.753 5.860 12.590 1.00 27.41 168 LYS A C 1
ATOM 484 O O . LYS A 1 80 ? 21.068 5.281 11.753 1.00 27.47 168 LYS A O 1
ATOM 490 N N . SER A 1 81 ? 21.656 5.606 13.896 1.00 25.80 169 SER A N 1
ATOM 491 C CA . SER A 1 81 ? 20.757 4.574 14.407 1.00 30.17 169 SER A CA 1
ATOM 492 C C . SER A 1 81 ? 19.290 4.876 14.141 1.00 32.36 169 SER A C 1
ATOM 493 O O . SER A 1 81 ? 18.524 3.976 13.823 1.00 37.36 169 SER A O 1
ATOM 496 N N . THR A 1 82 ? 18.907 6.138 14.286 1.00 32.86 170 THR A N 1
ATOM 497 C CA . THR A 1 82 ? 17.543 6.554 14.037 1.00 32.41 170 THR A CA 1
ATOM 498 C C . THR A 1 82 ? 17.247 6.485 12.536 1.00 30.81 170 THR A C 1
ATOM 499 O O . THR A 1 82 ? 16.138 6.127 12.133 1.00 31.20 170 THR A O 1
ATOM 503 N N . LEU A 1 83 ? 18.240 6.806 11.711 1.00 23.81 171 LEU A N 1
ATOM 504 C CA . LEU A 1 83 ? 18.052 6.636 10.274 1.00 24.10 171 LEU A CA 1
ATOM 505 C C . L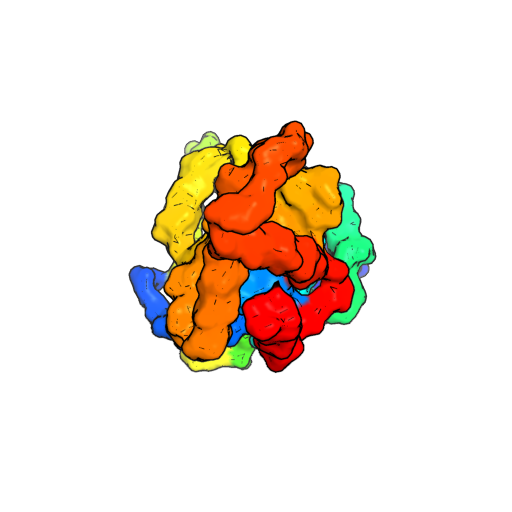EU A 1 83 ? 17.795 5.175 9.936 1.00 24.72 171 LEU A C 1
ATOM 506 O O . LEU A 1 83 ? 16.880 4.876 9.152 1.00 26.74 171 LEU A O 1
ATOM 511 N N . LEU A 1 84 ? 18.573 4.262 10.540 1.00 27.10 172 LEU A N 1
ATOM 512 C CA . LEU A 1 84 ? 18.381 2.834 10.296 1.00 25.99 172 LEU A CA 1
ATOM 513 C C . LEU A 1 84 ? 17.005 2.350 10.758 1.00 26.67 172 LEU A C 1
ATOM 514 O O . LEU A 1 84 ? 16.401 1.481 10.125 1.00 28.63 172 LEU A O 1
ATOM 519 N N . ALA A 1 85 ? 16.541 2.871 11.889 1.00 25.97 173 ALA A N 1
ATOM 520 C CA . ALA A 1 85 ? 15.211 2.528 12.394 1.00 29.13 173 ALA A CA 1
ATOM 521 C C . ALA A 1 85 ? 14.143 2.997 11.400 1.00 25.95 173 ALA A C 1
ATOM 522 O O . ALA A 1 85 ? 13.175 2.290 11.144 1.00 29.42 173 ALA A O 1
ATOM 524 N N . MET A 1 86 ? 14.324 4.183 10.832 1.00 25.50 174 MET A N 1
ATOM 525 C CA . MET A 1 86 ? 13.355 4.684 9.861 1.00 25.98 174 MET A CA 1
ATOM 526 C C . MET A 1 86 ? 13.360 3.824 8.602 1.00 26.58 174 MET A C 1
ATOM 527 O O . MET A 1 86 ? 12.293 3.538 8.044 1.00 24.96 174 MET A O 1
ATOM 532 N N . LEU A 1 87 ? 14.550 3.391 8.178 1.00 22.23 175 LEU A N 1
ATOM 533 C CA . LEU A 1 87 ? 14.656 2.574 6.969 1.00 24.95 175 LEU A CA 1
ATOM 534 C C . LEU A 1 87 ? 13.933 1.239 7.139 1.00 29.13 175 LEU A C 1
ATOM 535 O O . LEU A 1 87 ? 13.527 0.610 6.162 1.00 28.92 175 LEU A O 1
ATOM 540 N N . CYS A 1 88 ? 13.796 0.802 8.390 1.00 28.98 176 CYS A N 1
ATOM 541 C CA . CYS A 1 88 ? 13.037 -0.393 8.698 1.00 26.04 176 CYS A CA 1
ATOM 542 C C . CYS A 1 88 ? 11.540 -0.267 8.438 1.00 25.55 176 CYS A C 1
ATOM 543 O O . CYS A 1 88 ? 10.843 -1.285 8.343 1.00 31.08 176 CYS A O 1
ATOM 546 N N . ASN A 1 89 ? 11.051 0.961 8.269 1.00 26.12 177 ASN A N 1
ATOM 547 C CA . ASN A 1 89 ? 9.630 1.193 8.022 1.00 23.84 177 ASN A CA 1
ATOM 548 C C . ASN A 1 89 ? 9.296 1.562 6.590 1.00 24.23 177 ASN A C 1
ATOM 549 O O . ASN A 1 89 ? 8.210 2.105 6.339 1.00 24.74 177 ASN A O 1
ATOM 554 N N . ALA A 1 90 ? 10.229 1.306 5.672 1.00 23.56 178 ALA A N 1
ATOM 555 C CA . ALA A 1 90 ? 9.985 1.552 4.242 1.00 24.07 178 ALA A CA 1
ATOM 556 C C . ALA A 1 90 ? 8.661 0.921 3.821 1.00 32.12 178 ALA A C 1
ATOM 557 O O . ALA A 1 90 ? 8.427 -0.270 4.057 1.00 29.22 178 ALA A O 1
ATOM 559 N N . PRO A 1 91 ? 7.779 1.731 3.222 1.00 34.25 179 PRO A N 1
ATOM 560 C CA . PRO A 1 91 ? 6.473 1.198 2.840 1.00 36.67 179 PRO A CA 1
ATOM 561 C C . PRO A 1 91 ? 6.590 0.135 1.739 1.00 38.79 179 PRO A C 1
ATOM 562 O O . PRO A 1 91 ? 5.733 -0.737 1.665 1.00 42.24 179 PRO A O 1
ATOM 566 N N . ASP A 1 92 ? 7.658 0.157 0.946 1.00 41.97 180 ASP A N 1
ATOM 567 C CA . ASP A 1 92 ? 7.773 -0.792 -0.169 1.00 49.15 180 ASP A CA 1
ATOM 568 C C . ASP A 1 92 ? 8.420 -2.157 0.153 1.00 46.32 180 ASP A C 1
ATOM 569 O O . ASP A 1 92 ? 8.532 -3.000 -0.734 1.00 47.90 180 ASP A O 1
ATOM 574 N N . ALA A 1 93 ? 8.841 -2.384 1.393 1.00 35.89 181 ALA A N 1
ATOM 575 C CA . ALA A 1 93 ? 9.504 -3.644 1.735 1.00 34.33 181 ALA A CA 1
ATOM 576 C C . ALA A 1 93 ? 8.574 -4.617 2.452 1.00 37.13 181 ALA A C 1
ATOM 577 O O . ALA A 1 93 ? 7.669 -4.195 3.162 1.00 40.08 181 ALA A O 1
ATOM 579 N N . ASP A 1 94 ? 8.813 -5.917 2.300 1.00 35.86 182 ASP A N 1
ATOM 580 C CA . ASP A 1 94 ? 8.036 -6.914 3.051 1.00 40.59 182 ASP A CA 1
ATOM 581 C C . ASP A 1 94 ? 8.641 -7.170 4.418 1.00 41.54 182 ASP A C 1
ATOM 582 O O . ASP A 1 94 ? 7.933 -7.197 5.414 1.00 40.91 182 ASP A O 1
ATOM 587 N N . SER A 1 95 ? 9.954 -7.364 4.460 1.00 35.68 183 SER A N 1
ATOM 588 C CA . SER A 1 95 ? 10.619 -7.671 5.711 1.00 35.30 183 SER A CA 1
ATOM 589 C C . SER A 1 95 ? 12.060 -7.162 5.749 1.00 34.70 183 SER A C 1
ATOM 590 O O . SER A 1 95 ? 12.625 -6.736 4.738 1.00 35.45 183 SER A O 1
ATOM 593 N N . ASN A 1 96 ? 12.635 -7.178 6.941 1.00 31.25 184 ASN A N 1
ATOM 594 C CA . ASN A 1 96 ? 13.952 -6.607 7.161 1.00 32.56 184 ASN A CA 1
ATOM 595 C C . ASN A 1 96 ? 14.930 -7.619 7.764 1.00 29.29 184 ASN A C 1
ATOM 596 O O . ASN A 1 96 ? 14.569 -8.412 8.619 1.00 30.91 184 ASN A O 1
ATOM 601 N N . VAL A 1 97 ? 16.172 -7.577 7.314 1.00 28.49 185 VAL A N 1
ATOM 602 C CA . VAL A 1 97 ? 17.231 -8.272 8.014 1.00 28.94 185 VAL A CA 1
ATOM 603 C C . VAL A 1 97 ? 18.202 -7.193 8.482 1.00 29.75 185 VAL A C 1
ATOM 604 O O . VAL A 1 97 ? 18.805 -6.504 7.666 1.00 29.42 185 VAL A O 1
ATOM 608 N N . LEU A 1 98 ? 18.329 -7.010 9.791 1.00 29.50 186 LEU A N 1
ATOM 609 C CA . LEU A 1 98 ? 19.334 -6.077 10.310 1.00 32.52 186 LEU A CA 1
ATOM 610 C C . LEU A 1 98 ? 20.503 -6.857 10.846 1.00 38.24 186 LEU A C 1
ATOM 611 O O . LEU A 1 98 ? 20.317 -7.846 11.557 1.00 36.57 186 LEU A O 1
ATOM 616 N N . VAL A 1 99 ? 21.706 -6.408 10.550 1.00 31.96 187 VAL A N 1
ATOM 617 C CA . VAL A 1 99 ? 22.857 -7.029 11.176 1.00 30.43 187 VAL A CA 1
ATOM 618 C C . VAL A 1 99 ? 23.711 -5.938 11.822 1.00 29.05 187 VAL A C 1
ATOM 619 O O . VAL A 1 99 ? 24.035 -4.933 11.207 1.00 28.87 187 VAL A O 1
ATOM 623 N N . LEU A 1 100 ? 23.996 -6.138 13.101 1.00 31.43 188 LEU A N 1
ATOM 624 C CA . LEU A 1 100 ? 24.648 -5.164 13.950 1.00 30.91 188 LEU A CA 1
ATOM 625 C C . LEU A 1 100 ? 25.993 -5.749 14.400 1.00 36.28 188 LEU A C 1
ATOM 626 O O . LEU A 1 100 ? 26.038 -6.622 15.269 1.00 34.79 188 LEU A O 1
ATOM 631 N N . ILE A 1 101 ? 27.078 -5.267 13.809 1.00 39.61 189 ILE A N 1
ATOM 632 C CA . ILE A 1 101 ? 28.397 -5.859 14.022 1.00 36.77 189 ILE A CA 1
ATOM 633 C C . ILE A 1 101 ? 29.331 -4.893 14.723 1.00 37.07 189 ILE A C 1
ATOM 634 O O . ILE A 1 101 ? 29.570 -3.796 14.229 1.00 35.88 189 ILE A O 1
ATOM 639 N N . GLY A 1 102 ? 29.852 -5.301 15.881 1.00 44.39 190 GLY A N 1
ATOM 640 C CA . GLY A 1 102 ? 30.961 -4.605 16.516 1.00 41.47 190 GLY A CA 1
ATOM 641 C C . GLY A 1 102 ? 30.640 -3.403 17.386 1.00 45.91 190 GLY A C 1
ATOM 642 O O . GLY A 1 102 ? 31.540 -2.638 17.750 1.00 43.22 190 GLY A O 1
ATOM 643 N N . GLU A 1 103 ? 29.363 -3.219 17.712 1.00 48.14 191 GLU A N 1
ATOM 644 C CA . GLU A 1 103 ? 28.970 -2.155 18.621 1.00 52.28 191 GLU A CA 1
ATOM 645 C C . GLU A 1 103 ? 28.996 -2.676 20.051 1.00 46.34 191 GLU A C 1
ATOM 646 O O . GLU A 1 103 ? 28.987 -3.883 20.272 1.00 43.97 191 GLU A O 1
ATOM 652 N N . ARG A 1 104 ? 29.019 -1.766 21.017 1.00 48.86 192 ARG A N 1
ATOM 653 C CA . ARG A 1 104 ? 28.961 -2.150 22.425 1.00 53.92 192 ARG A CA 1
ATOM 654 C C . ARG A 1 104 ? 27.579 -2.686 22.803 1.00 51.60 192 ARG A C 1
ATOM 655 O O . ARG A 1 104 ? 26.576 -2.373 22.154 1.00 45.98 192 ARG A O 1
ATOM 663 N N . GLY A 1 105 ? 27.549 -3.500 23.852 1.00 52.27 193 GLY A N 1
ATOM 664 C CA . GLY A 1 105 ? 26.321 -4.068 24.379 1.00 53.87 193 GLY A CA 1
ATOM 665 C C . GLY A 1 105 ? 25.241 -3.053 24.693 1.00 56.11 193 GLY A C 1
ATOM 666 O O . GLY A 1 105 ? 24.110 -3.205 24.238 1.00 59.70 193 GLY A O 1
ATOM 667 N N . ARG A 1 106 ? 25.569 -2.017 25.462 1.00 61.42 194 ARG A N 1
ATOM 668 C CA . ARG A 1 106 ? 24.558 -1.027 25.827 1.00 66.31 194 ARG A CA 1
ATOM 669 C C . ARG A 1 106 ? 23.942 -0.366 24.601 1.00 60.30 194 ARG A C 1
ATOM 670 O O . ARG A 1 106 ? 22.721 -0.247 24.508 1.00 58.33 194 ARG A O 1
ATOM 678 N N . GLU A 1 107 ? 24.787 0.061 23.667 1.00 58.72 195 GLU A N 1
ATOM 679 C CA . GLU A 1 107 ? 24.317 0.745 22.466 1.00 56.05 195 GLU A CA 1
ATOM 680 C C . GLU A 1 107 ? 23.320 -0.118 21.694 1.00 44.29 195 GLU A C 1
ATOM 681 O O . GLU A 1 107 ? 22.253 0.355 21.296 1.00 45.79 195 GLU A O 1
ATOM 687 N N . VAL A 1 108 ? 23.668 -1.381 21.492 1.00 37.33 196 VAL A N 1
ATOM 688 C CA . VAL A 1 108 ? 22.807 -2.303 20.768 1.00 37.28 196 VAL A CA 1
ATOM 689 C C . VAL A 1 108 ? 21.502 -2.530 21.537 1.00 38.76 196 VAL A C 1
ATOM 690 O O . VAL A 1 108 ? 20.414 -2.486 20.953 1.00 41.08 196 VAL A O 1
ATOM 694 N N . ARG A 1 109 ? 21.624 -2.760 22.847 1.00 35.36 197 ARG A N 1
ATOM 695 C CA . ARG A 1 109 ? 20.463 -2.960 23.708 1.00 32.39 197 ARG A CA 1
ATOM 696 C C . ARG A 1 109 ? 19.505 -1.775 23.628 1.00 35.11 197 ARG A C 1
ATOM 697 O O . ARG A 1 109 ? 18.279 -1.956 23.525 1.00 40.88 197 ARG A O 1
ATOM 705 N N . GLU A 1 110 ? 20.064 -0.570 23.733 1.00 35.02 198 GLU A N 1
ATOM 706 C CA . GLU A 1 110 ? 19.282 0.653 23.608 1.00 47.59 198 GLU A CA 1
ATOM 707 C C . GLU A 1 110 ? 18.508 0.624 22.307 1.00 44.66 198 GLU A C 1
ATOM 708 O O . GLU A 1 110 ? 17.296 0.836 22.289 1.00 40.40 198 GLU A O 1
ATOM 714 N N . PHE A 1 111 ? 19.240 0.366 21.225 1.00 40.07 199 PHE A N 1
ATOM 715 C CA . PHE A 1 111 ? 18.692 0.424 19.887 1.00 34.45 199 PHE A CA 1
ATOM 716 C C . PHE A 1 111 ? 17.480 -0.490 19.740 1.00 30.43 199 PHE A C 1
ATOM 717 O O . PHE A 1 111 ? 16.434 -0.073 19.272 1.00 38.50 199 PHE A O 1
ATOM 725 N N . ILE A 1 112 ? 17.607 -1.730 20.174 1.00 33.59 200 ILE A N 1
ATOM 726 C CA . ILE A 1 112 ? 16.533 -2.691 19.954 1.00 35.14 200 ILE A CA 1
ATOM 727 C C . ILE A 1 112 ? 15.353 -2.450 20.900 1.00 38.20 200 ILE A C 1
ATOM 728 O O . ILE A 1 112 ? 14.201 -2.580 20.505 1.00 37.11 200 ILE A O 1
ATOM 733 N N . ASP A 1 113 ? 15.640 -2.075 22.140 1.00 36.68 201 ASP A N 1
ATOM 734 C CA . ASP A 1 113 ? 14.580 -1.917 23.126 1.00 46.83 201 ASP A CA 1
ATOM 735 C C . ASP A 1 113 ? 13.845 -0.581 23.039 1.00 41.82 201 ASP A C 1
ATOM 736 O O . ASP A 1 113 ? 12.658 -0.528 23.311 1.00 40.44 201 ASP A O 1
ATOM 741 N N . PHE A 1 114 ? 14.534 0.496 22.665 1.00 40.07 202 PHE A N 1
ATOM 742 C CA . PHE A 1 114 ? 13.912 1.816 22.718 1.00 40.77 202 PHE A CA 1
ATOM 743 C C . PHE A 1 114 ? 13.824 2.529 21.362 1.00 44.41 202 PHE A C 1
ATOM 744 O O . PHE A 1 114 ? 12.938 3.357 21.151 1.00 49.57 202 PHE A O 1
ATOM 752 N N . THR A 1 115 ? 14.724 2.220 20.440 1.00 40.63 203 THR A N 1
ATOM 753 C CA . THR A 1 115 ? 14.667 2.878 19.150 1.00 40.03 203 THR A CA 1
ATOM 754 C C . THR A 1 115 ? 13.723 2.158 18.180 1.00 35.56 203 THR A C 1
ATOM 755 O O . THR A 1 115 ? 12.884 2.790 17.541 1.00 37.51 203 THR A O 1
ATOM 759 N N . LEU A 1 116 ? 13.853 0.843 18.078 1.00 32.06 204 LEU A N 1
ATOM 760 C CA . LEU A 1 116 ? 12.916 0.055 17.284 1.00 35.18 204 LEU A CA 1
ATOM 761 C C . LEU A 1 116 ? 11.600 -0.172 18.026 1.00 36.90 204 LEU A C 1
ATOM 762 O O . LEU A 1 116 ? 11.598 -0.652 19.149 1.00 38.97 204 LEU A O 1
ATOM 767 N N . SER A 1 117 ? 10.481 0.170 17.394 1.00 34.53 205 SER A N 1
ATOM 768 C CA . SER A 1 117 ? 9.186 -0.094 17.998 1.00 36.61 205 SER A CA 1
ATOM 769 C C . SER A 1 117 ? 8.843 -1.577 17.921 1.00 34.02 205 SER A C 1
ATOM 770 O O . SER A 1 117 ? 9.525 -2.369 17.265 1.00 32.18 205 SER A O 1
ATOM 773 N N . GLU A 1 118 ? 7.787 -1.938 18.628 1.00 33.45 206 GLU A N 1
ATOM 774 C CA . GLU A 1 118 ? 7.273 -3.303 18.626 1.00 35.75 206 GLU A CA 1
ATOM 775 C C . GLU A 1 118 ? 6.850 -3.760 17.232 1.00 33.18 206 GLU A C 1
ATOM 776 O O . GLU A 1 118 ? 7.207 -4.854 16.799 1.00 33.56 206 GLU A O 1
ATOM 782 N N . GLU A 1 119 ? 6.077 -2.913 16.553 1.00 31.35 207 GLU A N 1
ATOM 783 C CA . GLU A 1 119 ? 5.599 -3.169 15.199 1.00 35.14 207 GLU A CA 1
ATOM 784 C C . GLU A 1 119 ? 6.757 -3.412 14.226 1.00 29.90 207 GLU A C 1
ATOM 785 O O . GLU A 1 119 ? 6.737 -4.356 13.450 1.00 33.51 207 GLU A O 1
ATOM 791 N N . THR A 1 120 ? 7.770 -2.561 14.287 1.00 30.03 208 THR A N 1
ATOM 792 C CA . THR A 1 120 ? 8.962 -2.716 13.455 1.00 26.47 208 THR A CA 1
ATOM 793 C C . THR A 1 120 ? 9.711 -4.020 13.746 1.00 27.64 208 THR A C 1
ATOM 794 O O . THR A 1 120 ? 10.163 -4.701 12.827 1.00 32.28 208 THR A O 1
ATOM 798 N N . ARG A 1 121 ? 9.867 -4.367 15.018 1.00 26.98 209 ARG A N 1
ATOM 799 C CA . ARG A 1 121 ? 10.654 -5.558 15.368 1.00 33.71 209 ARG A CA 1
ATOM 800 C C . ARG A 1 121 ? 10.020 -6.849 14.833 1.00 35.57 209 ARG A C 1
ATOM 801 O O . ARG A 1 121 ? 10.730 -7.739 14.370 1.00 36.83 209 ARG A O 1
ATOM 809 N N . LYS A 1 122 ? 8.694 -6.916 14.851 1.00 35.38 210 LYS A N 1
ATOM 810 C CA . LYS A 1 122 ? 7.967 -8.050 14.272 1.00 39.42 210 LYS A CA 1
ATOM 811 C C . LYS A 1 122 ? 8.225 -8.252 12.785 1.00 41.27 210 LYS A C 1
ATOM 812 O O . LYS A 1 122 ? 7.910 -9.303 12.235 1.00 44.13 210 LYS A O 1
ATOM 818 N N . ARG A 1 123 ? 8.765 -7.235 12.128 1.00 35.61 211 ARG A N 1
ATOM 819 C CA . ARG A 1 123 ? 9.039 -7.321 10.703 1.00 34.36 211 ARG A CA 1
ATOM 820 C C . ARG A 1 123 ? 10.533 -7.424 10.433 1.00 37.47 211 ARG A C 1
AT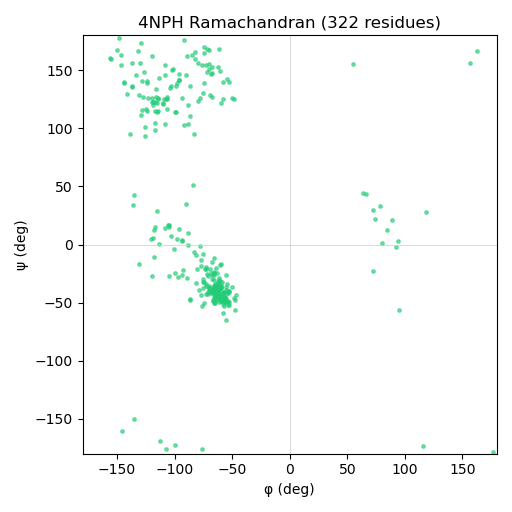OM 821 O O . ARG A 1 123 ? 10.967 -7.224 9.296 1.00 41.05 211 ARG A O 1
ATOM 829 N N . CYS A 1 124 ? 11.319 -7.716 11.470 1.00 31.91 212 CYS A N 1
ATOM 830 C CA . CYS A 1 124 ? 12.776 -7.806 11.320 1.00 33.19 212 CYS A CA 1
ATOM 831 C C . CYS A 1 124 ? 13.315 -9.110 11.838 1.00 36.07 212 CYS A C 1
ATOM 832 O O . CYS A 1 124 ? 12.774 -9.679 12.802 1.00 38.13 212 CYS A O 1
ATOM 835 N N . VAL A 1 125 ? 14.390 -9.576 11.216 1.00 36.82 213 VAL A N 1
ATOM 836 C CA . VAL A 1 125 ? 15.265 -10.528 11.884 1.00 35.95 213 VAL A CA 1
ATOM 837 C C . VAL A 1 125 ? 16.510 -9.714 12.245 1.00 32.72 213 VAL A C 1
ATOM 838 O O . VAL A 1 125 ? 17.097 -9.054 11.391 1.00 32.77 213 VAL A O 1
ATOM 842 N N . ILE A 1 126 ? 16.880 -9.715 13.516 1.00 31.70 214 ILE A N 1
ATOM 843 C CA . ILE A 1 126 ? 18.003 -8.912 13.971 1.00 28.98 214 ILE A CA 1
ATOM 844 C C . ILE A 1 126 ? 19.160 -9.832 14.347 1.00 36.43 214 ILE A C 1
ATOM 845 O O . ILE A 1 126 ? 19.026 -10.710 15.213 1.00 36.30 214 ILE A O 1
ATOM 850 N N . VAL A 1 127 ? 20.285 -9.638 13.671 1.00 37.13 215 VAL A N 1
ATOM 851 C CA . VAL A 1 127 ? 21.472 -10.446 13.877 1.00 38.04 215 VAL A CA 1
ATOM 852 C C . VAL A 1 127 ? 22.540 -9.598 14.559 1.00 37.18 215 VAL A C 1
ATOM 853 O O . VAL A 1 127 ? 22.948 -8.574 14.036 1.00 34.01 215 VAL A O 1
ATOM 857 N N . VAL A 1 128 ? 22.992 -10.043 15.728 1.00 38.69 216 VAL A N 1
ATOM 858 C CA . VAL A 1 128 ? 23.821 -9.218 16.598 1.00 40.46 216 VAL A CA 1
ATOM 859 C C . VAL A 1 128 ? 25.160 -9.859 16.949 1.00 41.89 216 VAL A C 1
ATOM 860 O O . VAL A 1 128 ? 25.203 -10.980 17.448 1.00 44.66 216 VAL A O 1
ATOM 864 N N . ALA A 1 129 ? 26.247 -9.135 16.709 1.00 35.02 217 ALA A N 1
ATOM 865 C CA . ALA A 1 129 ? 27.550 -9.578 17.158 1.00 36.36 217 ALA A CA 1
ATOM 866 C C . ALA A 1 129 ? 28.313 -8.387 17.700 1.00 40.61 217 ALA A C 1
ATOM 867 O O . ALA A 1 129 ? 28.964 -7.652 16.949 1.00 37.54 217 ALA A O 1
ATOM 869 N N . THR A 1 130 ? 28.245 -8.210 19.013 1.00 42.26 218 THR A N 1
ATOM 870 C CA . THR A 1 130 ? 28.858 -7.055 19.666 1.00 46.56 218 THR A CA 1
ATOM 871 C C . THR A 1 130 ? 30.392 -7.099 19.665 1.00 42.63 218 THR A C 1
ATOM 872 O O . THR A 1 130 ? 31.006 -8.128 19.371 1.00 40.53 218 THR A O 1
ATOM 876 N N . SER A 1 131 ? 30.996 -5.968 20.010 1.00 43.72 219 SER A N 1
ATOM 877 C CA . SER A 1 131 ? 32.444 -5.823 20.007 1.00 50.50 219 SER A CA 1
ATOM 878 C C . SER A 1 131 ? 33.140 -6.785 20.968 1.00 58.85 219 SER A C 1
ATOM 879 O O . SER A 1 131 ? 34.281 -7.171 20.742 1.00 57.91 219 SER A O 1
ATOM 882 N N . ASP A 1 132 ? 32.452 -7.168 22.038 1.00 62.53 220 ASP A N 1
ATOM 883 C CA . ASP A 1 132 ? 33.014 -8.104 23.006 1.00 69.34 220 ASP A CA 1
ATOM 884 C C . ASP A 1 132 ? 33.015 -9.550 22.503 1.00 64.28 220 ASP A C 1
ATOM 885 O O . ASP A 1 132 ? 33.585 -10.424 23.142 1.00 70.41 220 ASP A O 1
ATOM 890 N N . ARG A 1 133 ? 32.370 -9.804 21.369 1.00 56.44 221 ARG A N 1
ATOM 891 C CA . ARG A 1 133 ? 32.319 -11.152 20.812 1.00 52.29 221 ARG A CA 1
ATOM 892 C C . ARG A 1 133 ? 33.599 -11.462 20.026 1.00 55.35 221 ARG A C 1
ATOM 893 O O . ARG A 1 133 ? 34.323 -10.547 19.640 1.00 52.86 221 ARG A O 1
ATOM 901 N N . PRO A 1 134 ? 33.896 -12.757 19.809 1.00 60.57 222 PRO A N 1
ATOM 902 C CA . PRO A 1 134 ? 35.093 -13.129 19.040 1.00 56.03 222 PRO A CA 1
ATOM 903 C C . PRO A 1 134 ? 35.056 -12.581 17.614 1.00 48.38 222 PRO A C 1
ATOM 904 O O . PRO A 1 134 ? 33.966 -12.438 17.054 1.00 44.13 222 PRO A O 1
ATOM 908 N N . ALA A 1 135 ? 36.227 -12.289 17.046 1.00 45.46 223 ALA A N 1
ATOM 909 C CA . ALA A 1 135 ? 36.333 -11.750 15.691 1.00 44.31 223 ALA A CA 1
ATOM 910 C C . ALA A 1 135 ? 35.602 -12.626 14.690 1.00 42.89 223 ALA A C 1
ATOM 911 O O . ALA A 1 135 ? 34.947 -12.122 13.782 1.00 42.93 223 ALA A O 1
ATOM 913 N N . LEU A 1 136 ? 35.710 -13.936 14.867 1.00 41.05 224 LEU A N 1
ATOM 914 C CA . LEU A 1 136 ? 35.028 -14.887 13.993 1.00 48.12 224 LEU A CA 1
ATOM 915 C C . LEU A 1 136 ? 33.497 -14.737 14.019 1.00 47.67 224 LEU A C 1
ATOM 916 O O . LEU A 1 136 ? 32.823 -14.998 13.022 1.00 43.36 224 LEU A O 1
ATOM 921 N N . GLU A 1 137 ? 32.956 -14.323 15.159 1.00 47.73 225 GLU A N 1
ATOM 922 C CA . GLU A 1 137 ? 31.507 -14.209 15.285 1.00 54.21 225 GLU A CA 1
ATOM 923 C C . GLU A 1 137 ? 31.016 -12.951 14.579 1.00 51.26 225 GLU A C 1
ATOM 924 O O . GLU A 1 137 ? 30.012 -12.971 13.869 1.00 48.00 225 GLU A O 1
ATOM 930 N N . ARG A 1 138 ? 31.748 -11.860 14.785 1.00 47.40 226 ARG A N 1
ATOM 931 C CA . ARG A 1 138 ? 31.461 -10.599 14.143 1.00 38.97 226 ARG A CA 1
ATOM 932 C C . ARG A 1 138 ? 31.482 -10.751 12.620 1.00 36.81 226 ARG A C 1
ATOM 933 O O . ARG A 1 138 ? 30.605 -10.242 11.936 1.00 37.97 226 ARG A O 1
ATOM 941 N N . VAL A 1 139 ? 32.443 -11.506 12.098 1.00 35.21 227 VAL A N 1
ATOM 942 C CA . VAL A 1 139 ? 32.521 -11.760 10.665 1.00 38.72 227 VAL A CA 1
ATOM 943 C C . VAL A 1 139 ? 31.386 -12.677 10.187 1.00 40.73 227 VAL A C 1
ATOM 944 O O . VAL A 1 139 ? 30.807 -12.473 9.114 1.00 36.73 227 VAL A O 1
ATOM 948 N N . ARG A 1 140 ? 31.060 -13.686 10.988 1.00 39.92 228 ARG A N 1
ATOM 949 C CA . ARG A 1 140 ? 30.048 -14.652 10.584 1.00 43.68 228 ARG A CA 1
ATOM 950 C C . ARG A 1 140 ? 28.660 -14.009 10.529 1.00 41.22 228 ARG A C 1
ATOM 951 O O . ARG A 1 140 ? 27.821 -14.421 9.735 1.00 47.94 228 ARG A O 1
ATOM 959 N N . ALA A 1 141 ? 28.441 -12.998 11.367 1.00 35.53 229 ALA A N 1
ATOM 960 C CA . ALA A 1 141 ? 27.170 -12.274 11.436 1.00 37.20 229 ALA A CA 1
ATOM 961 C C . ALA A 1 141 ? 26.705 -11.767 10.075 1.00 39.62 229 ALA A C 1
ATOM 962 O O . ALA A 1 141 ? 25.523 -11.848 9.778 1.00 40.07 229 ALA A O 1
ATOM 964 N N . LEU A 1 142 ? 27.623 -11.258 9.245 1.00 35.56 230 LEU A N 1
ATOM 965 C CA . LEU A 1 142 ? 27.234 -10.752 7.924 1.00 34.34 230 LEU A CA 1
ATOM 966 C C . LEU A 1 142 ? 26.914 -11.886 6.932 1.00 34.90 230 LEU A C 1
ATOM 967 O O . LEU A 1 142 ? 26.074 -11.703 6.052 1.00 32.27 230 LEU A O 1
ATOM 972 N N . PHE A 1 143 ? 27.587 -13.040 7.052 1.00 34.80 231 PHE A N 1
ATOM 973 C CA . PHE A 1 143 ? 27.270 -14.217 6.226 1.00 36.94 231 PHE A CA 1
ATOM 974 C C . PHE A 1 143 ? 25.883 -14.788 6.527 1.00 36.89 231 PHE A C 1
ATOM 975 O O . PHE A 1 143 ? 25.179 -15.250 5.636 1.00 42.82 231 PHE A O 1
ATOM 983 N N . VAL A 1 144 ? 25.561 -14.827 7.813 1.00 35.75 232 VAL A N 1
ATOM 984 C CA . VAL A 1 144 ? 24.269 -15.278 8.321 1.00 39.91 232 VAL A CA 1
ATOM 985 C C . VAL A 1 144 ? 23.131 -14.350 7.869 1.00 38.04 232 VAL A C 1
ATOM 986 O O . VAL A 1 144 ? 22.101 -14.799 7.365 1.00 40.29 232 VAL A O 1
ATOM 990 N N . ALA A 1 145 ? 23.313 -13.058 8.078 1.00 31.85 233 ALA A N 1
ATOM 991 C CA . ALA A 1 145 ? 22.311 -12.072 7.647 1.00 31.32 233 ALA A CA 1
ATOM 992 C C . ALA A 1 145 ? 22.079 -12.122 6.132 1.00 37.47 233 ALA A C 1
ATOM 993 O O . ALA A 1 145 ? 20.954 -11.957 5.666 1.00 35.03 233 ALA A O 1
ATOM 995 N N . THR A 1 146 ? 23.142 -12.362 5.362 1.00 39.33 234 THR A N 1
ATOM 996 C CA . THR A 1 146 ? 23.020 -12.346 3.906 1.00 39.47 234 THR A CA 1
ATOM 997 C C . THR A 1 146 ? 22.261 -13.613 3.438 1.00 40.08 234 THR A C 1
ATOM 998 O O . THR A 1 146 ? 21.480 -13.566 2.494 1.00 38.33 234 THR A O 1
ATOM 1002 N N . THR A 1 147 ? 22.486 -14.727 4.122 1.00 41.24 235 THR A N 1
ATOM 1003 C CA . THR A 1 147 ? 21.827 -15.995 3.803 1.00 42.95 235 THR A CA 1
ATOM 1004 C C . THR A 1 147 ? 20.347 -15.970 4.174 1.00 35.49 235 THR A C 1
ATOM 1005 O O . THR A 1 147 ? 19.511 -16.446 3.424 1.00 38.34 235 THR A O 1
ATOM 1009 N N . ILE A 1 148 ? 20.037 -15.423 5.339 1.00 36.38 236 ILE A N 1
ATOM 1010 C CA . ILE A 1 148 ? 18.652 -15.196 5.740 1.00 37.18 236 ILE A CA 1
ATOM 1011 C C . ILE A 1 148 ? 17.902 -14.263 4.769 1.00 39.29 236 ILE A C 1
ATOM 1012 O O . ILE A 1 148 ? 16.744 -14.529 4.419 1.00 37.02 236 ILE A O 1
ATOM 1017 N N . ALA A 1 149 ? 18.557 -13.186 4.325 1.00 32.02 237 ALA A N 1
ATOM 1018 C CA . ALA A 1 149 ? 17.956 -12.274 3.337 1.00 29.49 237 ALA A CA 1
ATOM 1019 C C . ALA A 1 149 ? 17.731 -12.966 1.978 1.00 33.61 237 ALA A C 1
ATOM 1020 O O . ALA A 1 149 ? 16.722 -12.733 1.308 1.00 32.34 237 ALA A O 1
ATOM 1022 N N . GLU A 1 150 ? 18.678 -13.815 1.579 1.00 34.11 238 GLU A N 1
ATOM 1023 C CA . GLU A 1 150 ? 18.580 -14.556 0.323 1.00 41.64 238 GLU A CA 1
ATOM 1024 C C . GLU A 1 150 ? 17.411 -15.550 0.349 1.00 45.44 238 GLU A C 1
ATOM 1025 O O . GLU A 1 150 ? 16.752 -15.764 -0.661 1.00 46.88 238 GLU A O 1
ATOM 1031 N N . PHE A 1 151 ? 17.161 -16.146 1.509 1.00 46.07 239 PHE A N 1
ATOM 1032 C CA . PHE A 1 151 ? 16.056 -17.087 1.661 1.00 49.13 239 PHE A CA 1
ATOM 1033 C C . PHE A 1 151 ? 14.705 -16.391 1.518 1.00 49.61 239 PHE A C 1
ATOM 1034 O O . PHE A 1 151 ? 13.779 -16.943 0.917 1.00 51.39 239 PHE A O 1
ATOM 1042 N N . PHE A 1 152 ? 14.588 -15.190 2.077 1.00 46.04 240 PHE A N 1
ATOM 1043 C CA . PHE A 1 152 ? 13.374 -14.392 1.906 1.00 45.69 240 PHE A CA 1
ATOM 1044 C C . PHE A 1 152 ? 13.191 -13.993 0.443 1.00 41.53 240 PHE A C 1
ATOM 1045 O O . PHE A 1 152 ? 12.081 -14.033 -0.096 1.00 39.70 240 PHE A O 1
ATOM 1053 N N . ARG A 1 153 ? 14.292 -13.609 -0.196 1.00 44.71 241 ARG A N 1
ATOM 1054 C CA . ARG A 1 153 ? 14.275 -13.250 -1.612 1.00 44.07 241 ARG A CA 1
ATOM 1055 C C . ARG A 1 153 ? 13.744 -14.385 -2.489 1.00 48.31 241 ARG A C 1
ATOM 1056 O O . ARG A 1 153 ? 12.995 -14.147 -3.432 1.00 45.52 241 ARG A O 1
ATOM 1064 N N . ASP A 1 154 ? 14.145 -15.614 -2.179 1.00 55.15 242 ASP A N 1
ATOM 1065 C CA . ASP A 1 154 ? 13.719 -16.778 -2.957 1.00 64.12 242 ASP A CA 1
ATOM 1066 C C . ASP A 1 154 ? 12.259 -17.152 -2.711 1.00 67.29 242 ASP A C 1
ATOM 1067 O O . ASP A 1 154 ? 11.656 -17.864 -3.508 1.00 70.72 242 ASP A O 1
ATOM 1072 N N . ASN A 1 155 ? 11.701 -16.679 -1.604 1.00 67.10 243 ASN A N 1
ATOM 1073 C CA . ASN A 1 155 ? 10.278 -16.843 -1.336 1.00 67.96 243 ASN A CA 1
ATOM 1074 C C . ASN A 1 155 ? 9.445 -15.705 -1.926 1.00 59.20 243 ASN A C 1
ATOM 1075 O O . ASN A 1 155 ? 8.261 -15.578 -1.632 1.00 54.36 243 ASN A O 1
ATOM 1080 N N . GLY A 1 156 ? 10.076 -14.874 -2.750 1.00 53.73 244 GLY A N 1
ATOM 1081 C CA . GLY A 1 156 ? 9.381 -13.810 -3.452 1.00 49.49 244 GLY A CA 1
ATOM 1082 C C . GLY A 1 156 ? 9.093 -12.585 -2.607 1.00 50.92 244 GLY A C 1
ATOM 1083 O O . GLY A 1 156 ? 8.083 -11.903 -2.799 1.00 52.70 244 GLY A O 1
ATOM 1084 N N . LYS A 1 157 ? 9.984 -12.291 -1.669 1.00 49.84 245 LYS A N 1
ATOM 1085 C CA . LYS A 1 157 ? 9.834 -11.099 -0.844 1.00 42.84 245 LYS A CA 1
ATOM 1086 C C . LYS A 1 157 ? 10.751 -9.971 -1.303 1.00 40.68 245 LYS A C 1
ATOM 1087 O O . LYS A 1 157 ? 11.820 -10.216 -1.847 1.00 41.83 245 LYS A O 1
ATOM 1093 N N . ARG A 1 158 ? 10.310 -8.737 -1.083 1.00 40.86 246 ARG A N 1
ATOM 1094 C CA . ARG A 1 158 ? 11.187 -7.575 -1.154 1.00 39.70 246 ARG A CA 1
ATOM 1095 C C . ARG A 1 158 ? 11.813 -7.364 0.217 1.00 38.10 246 ARG A C 1
ATOM 1096 O O . ARG A 1 158 ? 11.174 -6.883 1.156 1.00 34.41 246 ARG A O 1
ATOM 1104 N N . VAL A 1 159 ? 13.068 -7.757 0.317 1.00 30.85 247 VAL A N 1
ATOM 1105 C CA . VAL A 1 159 ? 13.813 -7.684 1.548 1.00 29.49 247 VAL A CA 1
ATOM 1106 C C . VAL A 1 159 ? 14.646 -6.413 1.583 1.00 29.04 247 VAL A C 1
ATOM 1107 O O . VAL A 1 159 ? 15.206 -6.010 0.558 1.00 30.22 247 VAL A O 1
ATOM 1111 N N . VAL A 1 160 ? 14.741 -5.794 2.755 1.00 30.80 248 VAL A N 1
ATOM 1112 C CA . VAL A 1 160 ? 15.725 -4.738 2.983 1.00 27.47 248 VAL A CA 1
ATOM 1113 C C . VAL A 1 160 ? 16.787 -5.276 3.928 1.00 30.57 248 VAL A C 1
ATOM 1114 O O . VAL A 1 160 ? 16.462 -5.797 4.988 1.00 33.77 248 VAL A O 1
ATOM 1118 N N . LEU A 1 161 ? 18.051 -5.209 3.517 1.00 28.74 249 LEU A N 1
ATOM 1119 C CA . LEU A 1 161 ? 19.149 -5.639 4.377 1.00 31.69 249 LEU A CA 1
ATOM 1120 C C . LEU A 1 161 ? 19.874 -4.393 4.870 1.00 27.25 249 LEU A C 1
ATOM 1121 O O . LEU A 1 161 ? 20.259 -3.547 4.081 1.00 24.82 249 LEU A O 1
ATOM 1126 N N . LEU A 1 162 ? 20.029 -4.277 6.181 1.00 26.75 250 LEU A N 1
ATOM 1127 C CA . LEU A 1 162 ? 20.674 -3.122 6.793 1.00 22.46 250 LEU A CA 1
ATOM 1128 C C . LEU A 1 162 ? 21.892 -3.645 7.531 1.00 28.74 250 LEU A C 1
ATOM 1129 O O . LEU A 1 162 ? 21.769 -4.520 8.378 1.00 31.33 250 LEU A O 1
ATOM 1134 N N . ALA A 1 163 ? 23.079 -3.146 7.210 1.00 26.16 251 ALA A N 1
ATOM 1135 C CA . ALA A 1 163 ? 24.274 -3.688 7.848 1.00 28.53 251 ALA A CA 1
ATOM 1136 C C . ALA A 1 163 ? 25.080 -2.574 8.508 1.00 29.94 251 ALA A C 1
ATOM 1137 O O . ALA A 1 163 ? 25.568 -1.666 7.842 1.00 32.24 251 ALA A O 1
ATOM 1139 N N . ASP A 1 164 ? 25.198 -2.648 9.825 1.00 32.12 252 ASP A N 1
ATOM 1140 C CA . ASP A 1 164 ? 25.914 -1.646 10.607 1.00 28.33 252 ASP A CA 1
ATOM 1141 C C . ASP A 1 164 ? 26.979 -2.329 11.473 1.00 31.69 252 ASP A C 1
ATOM 1142 O O . ASP A 1 164 ? 26.646 -2.875 12.527 1.00 30.09 252 ASP A O 1
ATOM 1147 N N . SER A 1 165 ? 28.257 -2.309 11.076 1.00 30.61 253 SER A N 1
ATOM 1148 C CA . SER A 1 165 ? 28.795 -1.588 9.937 1.00 27.51 253 SER A CA 1
ATOM 1149 C C . SER A 1 165 ? 29.786 -2.446 9.148 1.00 29.67 253 SER A C 1
ATOM 1150 O O . SER A 1 165 ? 30.383 -3.372 9.700 1.00 30.92 253 SER A O 1
ATOM 1153 N N . LEU A 1 166 ? 29.972 -2.125 7.871 1.00 29.09 254 LEU A N 1
ATOM 1154 C CA . LEU A 1 166 ? 31.057 -2.712 7.080 1.00 28.50 254 LEU A CA 1
ATOM 1155 C C . LEU A 1 166 ? 32.415 -2.409 7.681 1.00 28.31 254 LEU A C 1
ATOM 1156 O O . LEU A 1 166 ? 33.317 -3.239 7.603 1.00 30.41 254 LE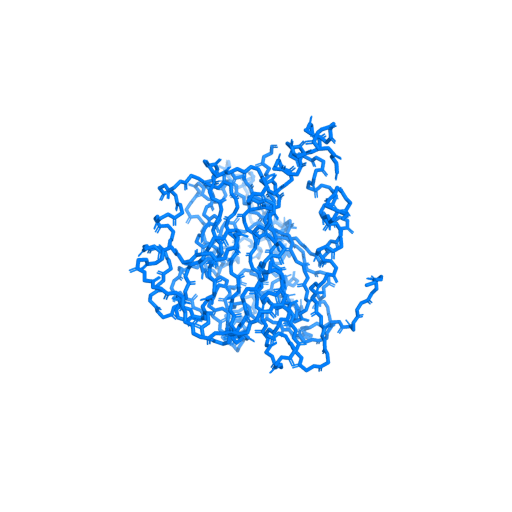U A O 1
ATOM 1161 N N . THR A 1 167 ? 32.557 -1.225 8.274 1.00 25.24 255 THR A N 1
ATOM 1162 C CA . THR A 1 167 ? 33.795 -0.832 8.950 1.00 27.71 255 THR A CA 1
ATOM 1163 C C . THR A 1 167 ? 34.214 -1.804 10.059 1.00 31.51 255 THR A C 1
ATOM 1164 O O . THR A 1 167 ? 35.363 -2.251 10.112 1.00 27.39 255 THR A O 1
ATOM 1168 N N . ARG A 1 168 ? 33.280 -2.149 10.939 1.00 27.86 256 ARG A N 1
ATOM 1169 C CA . ARG A 1 168 ? 33.593 -3.086 12.019 1.00 31.48 256 ARG A CA 1
ATOM 1170 C C . ARG A 1 168 ? 33.684 -4.520 11.532 1.00 29.65 256 ARG A C 1
ATOM 1171 O O . ARG A 1 168 ? 34.409 -5.322 12.121 1.00 29.12 256 ARG A O 1
ATOM 1179 N N . TYR A 1 169 ? 32.938 -4.856 10.479 1.00 27.55 257 TYR A N 1
ATOM 1180 C CA . TYR A 1 169 ? 33.122 -6.144 9.817 1.00 27.21 257 TYR A CA 1
ATOM 1181 C C . TYR A 1 169 ? 34.568 -6.261 9.330 1.00 26.95 257 TYR A C 1
ATOM 1182 O O . TYR A 1 169 ? 35.233 -7.297 9.532 1.00 26.62 257 TYR A O 1
ATOM 1191 N N . ALA A 1 170 ? 35.033 -5.197 8.676 1.00 27.47 258 ALA A N 1
ATOM 1192 C CA . ALA A 1 170 ? 36.390 -5.189 8.115 1.00 30.79 258 ALA A CA 1
ATOM 1193 C C . ALA A 1 170 ? 37.431 -5.324 9.219 1.00 29.66 258 ALA A C 1
ATOM 1194 O O . ALA A 1 170 ? 38.440 -6.008 9.048 1.00 29.87 258 ALA A O 1
ATOM 1196 N N . ARG A 1 171 ? 37.180 -4.695 10.366 1.00 31.47 259 ARG A N 1
ATOM 1197 C CA . ARG A 1 171 ? 38.119 -4.775 11.481 1.00 35.41 259 ARG A CA 1
ATOM 1198 C C . ARG A 1 171 ? 38.225 -6.197 12.028 1.00 34.33 259 ARG A C 1
ATOM 1199 O O . ARG A 1 171 ? 39.310 -6.659 12.388 1.00 33.04 259 ARG A O 1
ATOM 1207 N N . ALA A 1 172 ? 37.087 -6.879 12.090 1.00 35.63 260 ALA A N 1
ATOM 1208 C CA . ALA A 1 172 ? 37.047 -8.266 12.498 1.00 34.89 260 ALA A CA 1
ATOM 1209 C C . ALA A 1 172 ? 37.718 -9.191 11.464 1.00 31.06 260 ALA A C 1
ATOM 1210 O O . ALA A 1 172 ? 38.453 -10.125 11.836 1.00 28.51 260 ALA A O 1
ATOM 1212 N N . ALA A 1 173 ? 37.479 -8.941 10.177 1.00 25.43 261 ALA A N 1
ATOM 1213 C CA . ALA A 1 173 ? 38.141 -9.743 9.140 1.00 29.73 261 ALA A CA 1
ATOM 1214 C C . ALA A 1 173 ? 39.666 -9.623 9.212 1.00 31.95 261 ALA A C 1
ATOM 1215 O O . ALA A 1 173 ? 40.377 -10.612 9.021 1.00 26.49 261 ALA A O 1
ATOM 1217 N N . ARG A 1 174 ? 40.157 -8.417 9.508 1.00 30.37 262 ARG A N 1
ATOM 1218 C CA . ARG A 1 174 ? 41.590 -8.169 9.635 1.00 27.45 262 ARG A CA 1
ATOM 1219 C C . ARG A 1 174 ? 42.178 -8.940 10.818 1.00 31.59 262 ARG A C 1
ATOM 1220 O O . ARG A 1 174 ? 43.282 -9.508 10.735 1.00 30.30 262 ARG A O 1
ATOM 1228 N N . GLU A 1 175 ? 41.426 -8.985 11.912 1.00 32.33 263 GLU A N 1
ATOM 1229 C CA . GLU A 1 175 ? 41.819 -9.783 13.070 1.00 34.85 263 GLU A CA 1
ATOM 1230 C C . GLU A 1 175 ? 41.947 -11.256 12.715 1.00 32.09 263 GLU A C 1
ATOM 1231 O O . GLU A 1 175 ? 42.841 -11.937 13.211 1.00 31.17 263 GLU A O 1
ATOM 1237 N N . ILE A 1 176 ? 41.071 -11.750 11.849 1.00 31.39 264 ILE A N 1
ATOM 1238 C CA . ILE A 1 176 ? 41.169 -13.137 11.427 1.00 32.52 264 ILE A CA 1
ATOM 1239 C C . ILE A 1 176 ? 42.389 -13.353 10.535 1.00 28.74 264 ILE A C 1
ATOM 1240 O O . ILE A 1 176 ? 43.063 -14.385 10.628 1.00 31.08 264 ILE A O 1
ATOM 1245 N N . ALA A 1 177 ? 42.683 -12.377 9.683 1.00 27.91 265 ALA A N 1
ATOM 1246 C CA . ALA A 1 177 ? 43.857 -12.461 8.824 1.00 29.27 265 ALA A CA 1
ATOM 1247 C C . ALA A 1 177 ? 45.132 -12.470 9.666 1.00 31.82 265 ALA A C 1
ATOM 1248 O O . ALA A 1 177 ? 46.109 -13.159 9.344 1.00 34.73 265 ALA A O 1
ATOM 1250 N N . LEU A 1 178 ? 45.119 -11.715 10.757 1.00 35.93 266 LEU A N 1
ATOM 1251 C CA . LEU A 1 178 ? 46.294 -11.632 11.610 1.00 40.03 266 LEU A CA 1
ATOM 1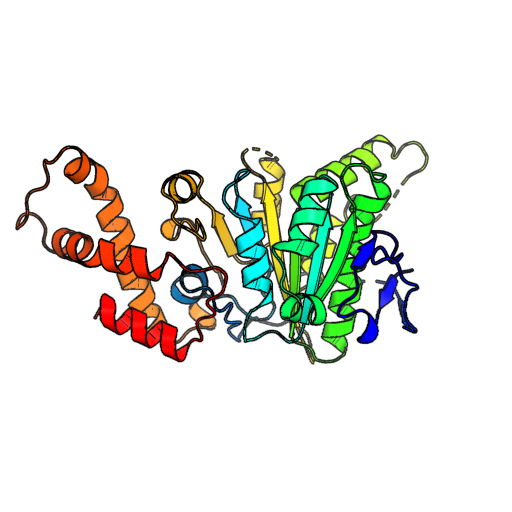252 C C . LEU A 1 178 ? 46.524 -12.954 12.331 1.00 42.48 266 LEU A C 1
ATOM 1253 O O . LEU A 1 178 ? 47.622 -13.228 12.775 1.00 42.79 266 LEU A O 1
ATOM 1258 N N . ALA A 1 179 ? 45.478 -13.769 12.440 1.00 41.68 267 ALA A N 1
ATOM 1259 C CA . ALA A 1 179 ? 45.602 -15.091 13.042 1.00 36.84 267 ALA A CA 1
ATOM 1260 C C . ALA A 1 179 ? 45.587 -16.204 11.984 1.00 34.80 267 ALA A C 1
ATOM 1261 O O . ALA A 1 179 ? 45.417 -17.367 12.321 1.00 33.31 267 ALA A O 1
ATOM 1263 N N . ALA A 1 180 ? 45.778 -15.859 10.711 1.00 33.40 268 ALA A N 1
ATOM 1264 C CA . ALA A 1 180 ? 45.632 -16.860 9.655 1.00 34.92 268 ALA A CA 1
ATOM 1265 C C . ALA A 1 180 ? 46.677 -17.975 9.775 1.00 39.83 268 ALA A C 1
ATOM 1266 O O . ALA A 1 180 ? 46.493 -19.065 9.241 1.00 37.31 268 ALA A O 1
ATOM 1268 N N . GLY A 1 181 ? 47.759 -17.696 10.491 1.00 45.96 269 GLY A N 1
ATOM 1269 C CA . GLY A 1 181 ? 48.793 -18.682 10.730 1.00 58.25 269 GLY A CA 1
ATOM 1270 C C . GLY A 1 181 ? 48.292 -19.965 11.368 1.00 70.77 269 GLY A C 1
ATOM 1271 O O . GLY A 1 181 ? 48.768 -21.053 11.046 1.00 69.00 269 GLY A O 1
ATOM 1272 N N . GLU A 1 182 ? 47.328 -19.849 12.273 1.00 81.07 270 GLU A N 1
ATOM 1273 C CA . GLU A 1 182 ? 46.764 -21.037 12.900 1.00 90.19 270 GLU A CA 1
ATOM 1274 C C . GLU A 1 182 ? 45.246 -21.079 12.759 1.00 95.66 270 GLU A C 1
ATOM 1275 O O . GLU A 1 182 ? 44.534 -20.508 13.583 1.00 93.65 270 GLU A O 1
ATOM 1277 N N . THR A 1 183 ? 44.746 -21.748 11.717 1.00 103.57 271 THR A N 1
ATOM 1278 C CA . THR A 1 183 ? 45.575 -22.402 10.703 1.00 111.44 271 THR A CA 1
ATOM 1279 C C . THR A 1 183 ? 45.046 -22.137 9.291 1.00 112.37 271 THR A C 1
ATOM 1280 O O . THR A 1 183 ? 45.144 -22.998 8.411 1.00 111.10 271 THR A O 1
ATOM 1284 N N . ALA A 1 184 ? 44.496 -20.939 9.092 1.00 113.14 272 ALA A N 1
ATOM 1285 C CA . ALA A 1 184 ? 43.913 -20.513 7.816 1.00 113.17 272 ALA A CA 1
ATOM 1286 C C . ALA A 1 184 ? 42.845 -21.482 7.322 1.00 117.99 272 ALA A C 1
ATOM 1287 O O . ALA A 1 184 ? 41.800 -21.063 6.825 1.00 121.11 272 ALA A O 1
ATOM 1289 N N . GLY A 1 192 ? 36.567 -18.965 1.922 1.00 67.07 280 GLY A N 1
ATOM 1290 C CA . GLY A 1 192 ? 37.187 -17.828 1.264 1.00 58.89 280 GLY A CA 1
ATOM 1291 C C . GLY A 1 192 ? 36.940 -16.508 1.977 1.00 49.55 280 GLY A C 1
ATOM 1292 O O . GLY A 1 192 ? 36.824 -15.462 1.338 1.00 53.61 280 GLY A O 1
ATOM 1293 N N . VAL A 1 193 ? 36.881 -16.563 3.305 1.00 41.17 281 VAL A N 1
ATOM 1294 C CA . VAL A 1 193 ? 36.628 -15.393 4.142 1.00 37.57 281 VAL A CA 1
ATOM 1295 C C . VAL A 1 193 ? 37.511 -14.166 3.858 1.00 35.64 281 VAL A C 1
ATOM 1296 O O . VAL A 1 193 ? 37.048 -13.026 3.937 1.00 35.82 281 VAL A O 1
ATOM 1300 N N . PHE A 1 194 ? 38.781 -14.375 3.528 1.00 32.49 282 PHE A N 1
ATOM 1301 C CA . PHE A 1 194 ? 39.662 -13.217 3.360 1.00 37.30 282 PHE A CA 1
ATOM 1302 C C . PHE A 1 194 ? 39.334 -12.443 2.089 1.00 37.88 282 PHE A C 1
ATOM 1303 O O . PHE A 1 194 ? 39.586 -11.242 2.010 1.00 41.89 282 PHE A O 1
ATOM 1311 N N . SER A 1 195 ? 38.749 -13.108 1.099 1.00 37.82 283 SER A N 1
ATOM 1312 C CA . SER A 1 195 ? 38.346 -12.393 -0.107 1.00 42.83 283 SER A CA 1
ATOM 1313 C C . SER A 1 195 ? 36.822 -12.189 -0.152 1.00 42.09 283 SER A C 1
ATOM 1314 O O . SER A 1 195 ? 36.258 -11.866 -1.192 1.00 47.56 283 SER A O 1
ATOM 1317 N N . ALA A 1 196 ? 36.171 -12.344 0.995 1.00 39.96 284 ALA A N 1
ATOM 1318 C CA . ALA A 1 196 ? 34.717 -12.473 1.042 1.00 39.44 284 ALA A CA 1
ATOM 1319 C C . ALA A 1 196 ? 33.935 -11.175 0.836 1.00 43.69 284 ALA A C 1
ATOM 1320 O O . ALA A 1 196 ? 32.839 -11.214 0.287 1.00 44.68 284 ALA A O 1
ATOM 1322 N N . LEU A 1 197 ? 34.484 -10.042 1.276 1.00 42.95 285 LEU A N 1
ATOM 1323 C CA . LEU A 1 197 ? 33.718 -8.790 1.314 1.00 44.16 285 LEU A CA 1
ATOM 1324 C C . LEU A 1 197 ? 33.032 -8.400 -0.023 1.00 45.27 285 LEU A C 1
ATOM 1325 O O . LEU A 1 197 ? 31.836 -8.099 -0.020 1.00 41.89 285 LEU A O 1
ATOM 1330 N N . PRO A 1 198 ? 33.762 -8.420 -1.161 1.00 41.55 286 PRO A N 1
ATOM 1331 C CA . PRO A 1 198 ? 33.061 -8.092 -2.413 1.00 36.78 286 PRO A CA 1
ATOM 1332 C C . PRO A 1 198 ? 31.999 -9.124 -2.799 1.00 40.28 286 PRO A C 1
ATOM 1333 O O . PRO A 1 198 ? 30.996 -8.771 -3.421 1.00 42.47 286 PRO A O 1
ATOM 1337 N N . ARG A 1 199 ? 32.206 -10.383 -2.444 1.00 40.72 287 ARG A N 1
ATOM 1338 C CA . ARG A 1 199 ? 31.251 -11.420 -2.838 1.00 45.17 287 ARG A CA 1
ATOM 1339 C C . ARG A 1 199 ? 29.961 -11.323 -2.033 1.00 40.68 287 ARG A C 1
ATOM 1340 O O . ARG A 1 199 ? 28.893 -11.627 -2.548 1.00 40.07 287 ARG A O 1
ATOM 1348 N N . LEU A 1 200 ? 30.070 -10.913 -0.772 1.00 38.29 288 LEU A N 1
ATOM 1349 C CA . LEU A 1 200 ? 28.901 -10.738 0.077 1.00 38.63 288 LEU A CA 1
ATOM 1350 C C . LEU A 1 200 ? 28.020 -9.617 -0.480 1.00 35.83 288 LEU A C 1
ATOM 1351 O O . LEU A 1 200 ? 26.805 -9.780 -0.584 1.00 37.01 288 LEU A O 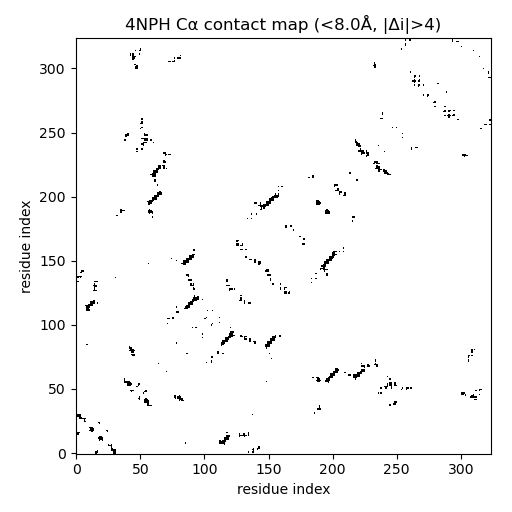1
ATOM 1356 N N . LEU A 1 201 ? 28.642 -8.501 -0.856 1.00 32.57 289 LEU A N 1
ATOM 1357 C CA . LEU A 1 201 ? 27.917 -7.364 -1.419 1.00 38.04 289 LEU A CA 1
ATOM 1358 C C . LEU A 1 201 ? 27.226 -7.729 -2.729 1.00 38.43 289 LEU A C 1
ATOM 1359 O O . LEU A 1 201 ? 26.140 -7.224 -3.030 1.00 40.83 289 LEU A O 1
ATOM 1364 N N . GLU A 1 202 ? 27.836 -8.620 -3.495 1.00 35.29 290 GLU A N 1
ATOM 1365 C CA . GLU A 1 202 ? 27.279 -8.996 -4.782 1.00 35.60 290 GLU A CA 1
ATOM 1366 C C . GLU A 1 202 ? 26.177 -10.045 -4.640 1.00 34.35 290 GLU A C 1
ATOM 1367 O O . GLU A 1 202 ? 25.474 -10.351 -5.609 1.00 43.27 290 GLU A O 1
ATOM 1373 N N . ARG A 1 203 ? 26.010 -10.590 -3.440 1.00 31.94 291 ARG A N 1
ATOM 1374 C CA . ARG A 1 203 ? 24.924 -11.547 -3.205 1.00 37.31 291 ARG A CA 1
ATOM 1375 C C . ARG A 1 203 ? 23.559 -10.855 -3.047 1.00 40.53 291 ARG A C 1
ATOM 1376 O O . ARG A 1 203 ? 22.522 -11.525 -3.085 1.00 42.01 291 ARG A O 1
ATOM 1384 N N . THR A 1 204 ? 23.549 -9.533 -2.867 1.00 37.92 292 THR A N 1
ATOM 1385 C CA . THR A 1 204 ? 22.276 -8.799 -2.763 1.00 41.69 292 THR A CA 1
ATOM 1386 C C . THR A 1 204 ? 21.837 -8.289 -4.156 1.00 41.63 292 THR A C 1
ATOM 1387 O O . THR A 1 204 ? 22.545 -8.498 -5.141 1.00 43.66 292 THR A O 1
ATOM 1391 N N . GLY A 1 205 ? 20.661 -7.671 -4.263 1.00 33.37 293 GLY A N 1
ATOM 1392 C CA . GLY A 1 205 ? 20.162 -7.256 -5.569 1.00 30.14 293 GLY A CA 1
ATOM 1393 C C . GLY A 1 205 ? 18.879 -7.929 -6.048 1.00 35.89 293 GLY A C 1
ATOM 1394 O O . GLY A 1 205 ? 18.241 -8.670 -5.302 1.00 38.41 293 GLY A O 1
ATOM 1395 N N . MET A 1 206 ? 18.503 -7.666 -7.283 1.00 43.65 294 MET A N 1
ATOM 1396 C CA . MET A 1 206 ? 17.282 -8.206 -7.844 1.00 54.79 294 MET A CA 1
ATOM 1397 C C . MET A 1 206 ? 17.377 -9.689 -8.136 1.00 67.96 294 MET A C 1
ATOM 1398 O O . MET A 1 206 ? 18.453 -10.230 -8.308 1.00 71.55 294 MET A O 1
ATOM 1403 N N . GLY A 1 207 ? 16.228 -10.340 -8.145 1.00 70.93 295 GLY A N 1
ATOM 1404 C CA . GLY A 1 207 ? 16.124 -11.766 -8.348 1.00 77.88 295 GLY A CA 1
ATOM 1405 C C . GLY A 1 207 ? 14.836 -12.124 -9.050 1.00 83.27 295 GLY A C 1
ATOM 1406 O O . GLY A 1 207 ? 14.021 -11.273 -9.345 1.00 83.30 295 GLY A O 1
ATOM 1407 N N . GLU A 1 208 ? 14.658 -13.398 -9.334 1.00 89.32 296 GLU A N 1
ATOM 1408 C CA . GLU A 1 208 ? 13.503 -13.850 -10.080 1.00 94.40 296 GLU A CA 1
ATOM 1409 C C . GLU A 1 208 ? 12.180 -13.477 -9.418 1.00 98.25 296 GLU A C 1
ATOM 1410 O O . GLU A 1 208 ? 11.376 -12.781 -10.005 1.00 103.80 296 GLU A O 1
ATOM 1412 N N . LYS A 1 209 ? 11.956 -13.925 -8.197 1.00 91.97 297 LYS A N 1
ATOM 1413 C CA . LYS A 1 209 ? 10.682 -13.691 -7.555 1.00 83.63 297 LYS A CA 1
ATOM 1414 C C . LYS A 1 209 ? 10.808 -12.811 -6.347 1.00 79.31 297 LYS A C 1
ATOM 1415 O O . LYS A 1 209 ? 10.021 -12.913 -5.411 1.00 81.62 297 LYS A O 1
ATOM 1417 N N . GLY A 1 210 ? 11.796 -11.943 -6.364 1.00 69.56 298 GLY A N 1
ATOM 1418 C CA . GLY A 1 210 ? 12.135 -11.212 -5.168 1.00 56.41 298 GLY A CA 1
ATOM 1419 C C . GLY A 1 210 ? 13.334 -10.309 -5.317 1.00 45.40 298 GLY A C 1
ATOM 1420 O O . GLY A 1 210 ? 13.916 -10.222 -6.357 1.00 41.78 298 GLY A O 1
ATOM 1421 N N . SER A 1 211 ? 13.689 -9.645 -4.236 1.00 38.73 299 SER A N 1
ATOM 1422 C CA . SER A 1 211 ? 14.814 -8.748 -4.238 1.00 33.28 299 SER A CA 1
ATOM 1423 C C . SER A 1 211 ? 15.423 -8.542 -2.874 1.00 31.90 299 SER A C 1
ATOM 1424 O O . SER A 1 211 ? 14.823 -8.798 -1.884 1.00 31.56 299 SER A O 1
ATOM 1427 N N . ILE A 1 212 ? 16.659 -8.092 -2.873 1.00 33.96 300 ILE A N 1
ATOM 1428 C CA . ILE A 1 212 ? 17.295 -7.568 -1.674 1.00 31.67 300 ILE A CA 1
ATOM 1429 C C . ILE A 1 212 ? 17.878 -6.221 -1.972 1.00 33.68 300 ILE A C 1
ATOM 1430 O O . ILE A 1 212 ? 18.803 -6.094 -2.787 1.00 31.98 300 ILE A O 1
ATOM 1435 N N . THR A 1 213 ? 17.338 -5.207 -1.310 1.00 21.95 301 THR A N 1
ATOM 1436 C CA . THR A 1 213 ? 17.896 -3.893 -1.334 1.00 27.34 301 THR A CA 1
ATOM 1437 C C . THR A 1 213 ? 18.710 -3.771 -0.074 1.00 29.19 301 THR A C 1
ATOM 1438 O O . THR A 1 213 ? 18.252 -4.207 0.987 1.00 28.54 301 THR A O 1
ATOM 1442 N N . ALA A 1 214 ? 19.888 -3.160 -0.166 1.00 22.13 302 ALA A N 1
ATOM 1443 C CA . ALA A 1 214 ? 20.826 -3.242 0.934 1.00 26.89 302 ALA A CA 1
ATOM 1444 C C . ALA A 1 214 ? 21.479 -1.923 1.211 1.00 22.51 302 ALA A C 1
ATOM 1445 O O . ALA A 1 214 ? 21.849 -1.203 0.296 1.00 24.46 302 ALA A O 1
ATOM 1447 N N . PHE A 1 215 ? 21.555 -1.602 2.493 1.00 23.22 303 PHE A N 1
ATOM 1448 C CA . PHE A 1 215 ? 22.195 -0.403 2.981 1.00 21.22 303 PHE A CA 1
ATOM 1449 C C . PHE A 1 215 ? 23.328 -0.846 3.872 1.00 29.65 303 PHE A C 1
ATOM 1450 O O . PHE A 1 215 ? 23.091 -1.542 4.862 1.00 30.07 303 PHE A O 1
ATOM 1458 N N . TYR A 1 216 ? 24.549 -0.456 3.515 1.00 24.82 304 TYR A N 1
ATOM 1459 C CA . TYR A 1 216 ? 25.744 -0.823 4.282 1.00 28.51 304 TYR A CA 1
ATOM 1460 C C . TYR A 1 216 ? 26.334 0.421 4.863 1.00 25.65 304 TYR A C 1
ATOM 1461 O O . TYR A 1 216 ? 26.615 1.343 4.119 1.00 24.21 304 TYR A O 1
ATOM 1470 N N . THR A 1 217 ? 26.556 0.452 6.172 1.00 24.09 305 THR A N 1
ATOM 1471 C CA . THR A 1 217 ? 27.144 1.633 6.756 1.00 17.72 305 THR A CA 1
ATOM 1472 C C . THR A 1 217 ? 28.660 1.577 6.803 1.00 22.88 305 THR A C 1
ATOM 1473 O O . THR A 1 217 ? 29.261 0.510 6.993 1.00 22.36 305 THR A O 1
ATOM 1477 N N . VAL A 1 218 ? 29.250 2.753 6.635 1.00 25.50 306 VAL A N 1
ATOM 1478 C CA . VAL A 1 218 ? 30.683 2.937 6.615 1.00 30.03 306 VAL A CA 1
ATOM 1479 C C . VAL A 1 218 ? 31.041 4.089 7.560 1.00 30.97 306 VAL A C 1
ATOM 1480 O O . VAL A 1 218 ? 30.475 5.184 7.467 1.00 30.96 306 VAL A O 1
ATOM 1484 N N . LEU A 1 219 ? 31.969 3.873 8.446 1.00 28.64 307 LEU A N 1
ATOM 1485 C CA . LEU A 1 219 ? 32.354 4.887 9.382 1.00 37.30 307 LEU A CA 1
ATOM 1486 C C . LEU A 1 219 ? 33.424 5.788 8.797 1.00 43.19 307 LEU A C 1
ATOM 1487 O O . LEU A 1 219 ? 34.322 5.341 8.164 1.00 50.15 307 LEU A O 1
ATOM 1492 N N . VAL A 1 220 ? 33.301 7.073 8.984 1.00 51.19 308 VAL A N 1
ATOM 1493 C CA . VAL A 1 220 ? 34.399 7.986 8.719 1.00 61.41 308 VAL A CA 1
ATOM 1494 C C . VAL A 1 220 ? 34.498 8.874 9.939 1.00 69.57 308 VAL A C 1
ATOM 1495 O O . VAL A 1 220 ? 33.624 8.845 10.745 1.00 73.28 308 VAL A O 1
ATOM 1499 N N . GLU A 1 221 ? 35.553 9.639 10.126 1.00 78.56 309 GLU A N 1
ATOM 1500 C CA . GLU A 1 221 ? 36.680 9.718 9.248 1.00 88.58 309 GLU A CA 1
ATOM 1501 C C . GLU A 1 221 ? 37.848 9.045 9.938 1.00 92.13 309 GLU A C 1
ATOM 1502 O O . GLU A 1 221 ? 38.388 8.088 9.428 1.00 93.06 309 GLU A O 1
ATOM 1504 N N . ASN A 1 226 ? 39.916 2.862 8.212 1.00 101.06 314 ASN A N 1
ATOM 1505 C CA . ASN A 1 226 ? 38.582 3.362 7.899 1.00 99.69 314 ASN A CA 1
ATOM 1506 C C . ASN A 1 226 ? 38.489 3.966 6.496 1.00 99.33 314 ASN A C 1
ATOM 1507 O O . ASN A 1 226 ? 37.664 3.542 5.686 1.00 96.59 314 ASN A O 1
ATOM 1512 N N . GLU A 1 227 ? 39.341 4.953 6.223 1.00 99.73 315 GLU A N 1
ATOM 1513 C CA . GLU A 1 227 ? 39.312 5.715 4.966 1.00 95.32 315 GLU A CA 1
ATOM 1514 C C . GLU A 1 227 ? 39.413 4.885 3.670 1.00 89.21 315 GLU A C 1
ATOM 1515 O O . GLU A 1 227 ? 38.689 5.169 2.713 1.00 84.40 315 GLU A O 1
ATOM 1517 N N . PRO A 1 228 ? 40.306 3.872 3.622 1.00 85.68 316 PRO A N 1
ATOM 1518 C CA . PRO A 1 228 ? 40.372 3.101 2.374 1.00 79.07 316 PRO A CA 1
ATOM 1519 C C . PRO A 1 228 ? 39.147 2.213 2.153 1.00 69.36 316 PRO A C 1
ATOM 1520 O O . PRO A 1 228 ? 38.672 2.105 1.020 1.00 69.31 316 PRO A O 1
ATOM 1524 N N . LEU A 1 229 ? 38.660 1.578 3.217 1.00 59.63 317 LEU A N 1
ATOM 1525 C CA . LEU A 1 229 ? 37.454 0.755 3.135 1.00 48.42 317 LEU A CA 1
ATOM 1526 C C . LEU A 1 229 ? 36.299 1.531 2.523 1.00 39.42 317 LEU A C 1
ATOM 1527 O O . LEU A 1 229 ? 35.540 0.994 1.717 1.00 38.86 317 LEU A O 1
ATOM 1532 N N . ALA A 1 230 ? 36.182 2.803 2.894 1.00 38.10 318 ALA A N 1
ATOM 1533 C CA . ALA A 1 230 ? 35.138 3.659 2.344 1.00 39.47 318 ALA A CA 1
ATOM 1534 C C . ALA A 1 230 ? 35.284 3.793 0.836 1.00 42.83 318 ALA A C 1
ATOM 1535 O O . ALA A 1 230 ? 34.290 3.869 0.115 1.00 39.79 318 ALA A O 1
ATOM 1537 N N . ASP A 1 231 ? 36.531 3.821 0.367 1.00 49.95 319 ASP A N 1
ATOM 1538 C CA . ASP A 1 231 ? 36.813 3.909 -1.067 1.00 54.10 319 ASP A CA 1
ATOM 1539 C C . ASP A 1 231 ? 36.511 2.605 -1.778 1.00 46.97 319 ASP A C 1
ATOM 1540 O O . ASP A 1 231 ? 35.957 2.603 -2.873 1.00 50.68 319 ASP A O 1
ATOM 1545 N N . GLU A 1 232 ? 36.891 1.498 -1.158 1.00 42.84 320 GLU A N 1
ATOM 1546 C CA . GLU A 1 232 ? 36.531 0.185 -1.669 1.00 48.38 320 GLU A CA 1
ATOM 1547 C C . GLU A 1 232 ? 35.002 -0.012 -1.752 1.00 43.99 320 GLU A C 1
ATOM 1548 O O . GLU A 1 232 ? 34.489 -0.469 -2.759 1.00 45.55 320 GLU A O 1
ATOM 1554 N N . VAL A 1 233 ? 34.283 0.349 -0.697 1.00 42.96 321 VAL A N 1
ATOM 1555 C CA . VAL A 1 233 ? 32.830 0.217 -0.682 1.00 47.71 321 VAL A CA 1
ATOM 1556 C C . VAL A 1 233 ? 32.155 1.121 -1.729 1.00 51.80 321 VAL A C 1
ATOM 1557 O O . VAL A 1 233 ? 31.194 0.712 -2.370 1.00 50.34 321 VAL A O 1
ATOM 1561 N N . ARG A 1 234 ? 32.663 2.331 -1.928 1.00 54.17 322 ARG A N 1
ATOM 1562 C CA . ARG A 1 234 ? 32.119 3.196 -2.979 1.00 55.06 322 ARG A CA 1
ATOM 1563 C C . ARG A 1 234 ? 32.258 2.595 -4.379 1.00 49.59 322 ARG A C 1
ATOM 1564 O O . ARG A 1 234 ? 31.384 2.775 -5.230 1.00 51.21 322 ARG A O 1
ATOM 1572 N N . SER A 1 235 ? 33.349 1.880 -4.624 1.00 41.44 323 SER A N 1
ATOM 1573 C CA . SER A 1 235 ? 33.552 1.323 -5.951 1.00 39.57 323 SER A CA 1
ATOM 1574 C C . SER A 1 235 ? 32.610 0.152 -6.189 1.00 36.80 323 SER A C 1
ATOM 1575 O O . SER A 1 235 ? 32.332 -0.212 -7.334 1.00 41.58 323 SER A O 1
ATOM 1578 N N . LEU A 1 236 ? 32.120 -0.436 -5.103 1.00 31.84 324 LEU A N 1
ATOM 1579 C CA . LEU A 1 236 ? 31.323 -1.641 -5.198 1.00 33.24 324 LEU A CA 1
ATOM 1580 C C . LEU A 1 236 ? 29.811 -1.376 -5.247 1.00 35.89 324 LEU A C 1
ATOM 1581 O O . LEU A 1 236 ? 29.067 -2.179 -5.797 1.00 41.02 324 LEU A O 1
ATOM 1586 N N . LEU A 1 237 ? 29.352 -0.260 -4.686 1.00 38.77 325 LEU A N 1
ATOM 1587 C CA . LEU A 1 237 ? 27.907 -0.061 -4.505 1.00 37.03 325 LEU A CA 1
ATOM 1588 C C . LEU A 1 237 ? 27.256 0.834 -5.578 1.00 40.09 325 LEU A C 1
ATOM 1589 O O . LEU A 1 237 ? 27.907 1.194 -6.563 1.00 36.93 325 LEU A O 1
ATOM 1594 N N . ASP A 1 238 ? 25.975 1.172 -5.385 1.00 32.52 326 ASP A N 1
ATOM 1595 C CA . ASP A 1 238 ? 25.149 1.813 -6.414 1.00 27.47 326 ASP A CA 1
ATOM 1596 C C . ASP A 1 238 ? 24.675 3.208 -6.003 1.00 30.19 326 ASP A C 1
ATOM 1597 O O . ASP A 1 238 ? 23.758 3.781 -6.596 1.00 31.06 326 ASP A O 1
ATOM 1602 N N . GLY A 1 239 ? 25.294 3.750 -4.972 1.00 31.74 327 GLY A N 1
ATOM 1603 C CA . GLY A 1 239 ? 24.890 5.036 -4.474 1.00 30.48 327 GLY A CA 1
ATOM 1604 C C . GLY A 1 239 ? 25.429 5.221 -3.089 1.00 26.72 327 GLY A C 1
ATOM 1605 O O . GLY A 1 239 ? 25.925 4.273 -2.476 1.00 25.47 327 GLY A O 1
ATOM 1606 N N . HIS A 1 240 ? 25.374 6.454 -2.615 1.00 23.69 328 HIS A N 1
ATOM 1607 C CA . HIS A 1 240 ? 25.868 6.761 -1.284 1.00 23.14 328 HIS A CA 1
ATOM 1608 C C . HIS A 1 240 ? 24.977 7.815 -0.651 1.00 22.91 328 HIS A C 1
ATOM 1609 O O . HIS A 1 240 ? 24.502 8.725 -1.312 1.00 22.08 328 HIS A O 1
ATOM 1616 N N . ILE A 1 241 ? 24.723 7.636 0.636 1.00 21.41 329 ILE A N 1
ATOM 1617 C CA . ILE A 1 241 ? 24.002 8.603 1.438 1.00 19.52 329 ILE A CA 1
ATOM 1618 C C . ILE A 1 241 ? 25.010 9.096 2.445 1.00 22.85 329 ILE A C 1
ATOM 1619 O O . ILE A 1 241 ? 25.649 8.288 3.137 1.00 24.72 329 ILE A O 1
ATOM 1624 N N . VAL A 1 242 ? 25.194 10.404 2.494 1.00 21.63 330 VAL A N 1
ATOM 1625 C CA . VAL A 1 242 ? 26.215 10.989 3.357 1.00 22.52 330 VAL A CA 1
ATOM 1626 C C . VAL A 1 242 ? 25.548 11.673 4.522 1.00 22.70 330 VAL A C 1
ATOM 1627 O O . VAL A 1 242 ? 24.672 12.502 4.332 1.00 25.41 330 VAL A O 1
ATOM 1631 N N . LEU A 1 243 ? 25.931 11.301 5.736 1.00 22.72 331 LEU A N 1
ATOM 1632 C CA . LEU A 1 243 ? 25.416 11.998 6.908 1.00 21.98 331 LEU A CA 1
ATOM 1633 C C . LEU A 1 243 ? 26.427 13.058 7.325 1.00 33.57 331 LEU A C 1
ATOM 1634 O O . LEU A 1 243 ? 27.633 12.885 7.146 1.00 31.75 331 LEU A O 1
ATOM 1639 N N . SER A 1 244 ? 25.914 14.162 7.854 1.00 31.32 332 SER A N 1
ATOM 1640 C CA . SER A 1 244 ? 26.715 15.341 8.138 1.00 33.20 332 SER A CA 1
ATOM 1641 C C . SER A 1 244 ? 26.686 15.699 9.625 1.00 32.92 332 SER A C 1
ATOM 1642 O O . SER A 1 244 ? 25.627 15.872 10.211 1.00 28.69 332 SER A O 1
ATOM 1645 N N . ARG A 1 245 ? 27.863 15.816 10.222 1.00 36.22 333 ARG A N 1
ATOM 1646 C CA . ARG A 1 245 ? 27.998 16.222 11.615 1.00 37.74 333 ARG A CA 1
ATOM 1647 C C . ARG A 1 245 ? 27.439 17.620 11.882 1.00 34.85 333 ARG A C 1
ATOM 1648 O O . ARG A 1 245 ? 26.876 17.878 12.944 1.00 39.37 333 ARG A O 1
ATOM 1656 N N . ARG A 1 246 ? 27.642 18.501 10.939 1.00 37.65 334 ARG A N 1
ATOM 1657 C CA . ARG A 1 246 ? 27.128 19.836 11.000 1.00 41.51 334 ARG A CA 1
ATOM 1658 C C . ARG A 1 246 ? 25.603 19.868 11.101 1.00 38.44 334 ARG A C 1
ATOM 1659 O O . ARG A 1 246 ? 25.060 20.533 11.948 1.00 37.53 334 ARG A O 1
ATOM 1667 N N . LEU A 1 247 ? 24.919 19.130 10.246 1.00 32.14 335 LEU A N 1
ATOM 1668 C CA . LEU A 1 247 ? 23.484 19.084 10.296 1.00 32.34 335 LEU A CA 1
ATOM 1669 C C . LEU A 1 247 ? 22.992 18.517 11.615 1.00 35.85 335 LEU A C 1
ATOM 1670 O O . LEU A 1 247 ? 22.075 19.023 12.196 1.00 35.78 335 LEU A O 1
ATOM 1675 N N . ALA A 1 248 ? 23.629 17.461 12.073 1.00 29.89 336 ALA A N 1
ATOM 1676 C CA . ALA A 1 248 ? 23.241 16.819 13.287 1.00 28.65 336 ALA A CA 1
ATOM 1677 C C . ALA A 1 248 ? 23.354 17.755 14.491 1.00 34.85 336 ALA A C 1
ATOM 1678 O O . ALA A 1 248 ? 22.535 17.735 15.356 1.00 34.63 336 ALA A O 1
ATOM 1680 N N . GLU A 1 249 ? 24.371 18.591 14.501 1.00 37.37 337 GLU A N 1
ATOM 1681 C CA . GLU A 1 249 ? 24.572 19.552 15.592 1.00 42.87 337 GLU A CA 1
ATOM 1682 C C . GLU A 1 249 ? 23.550 20.691 15.583 1.00 42.04 337 GLU A C 1
ATOM 1683 O O . GLU A 1 249 ? 23.261 21.264 16.629 1.00 44.93 337 GLU A O 1
ATOM 1689 N N . ARG A 1 250 ? 23.020 21.014 14.406 1.00 41.04 338 ARG A N 1
ATOM 1690 C CA . ARG A 1 250 ? 21.918 21.968 14.257 1.00 41.07 338 ARG A CA 1
ATOM 1691 C C . ARG A 1 250 ? 20.563 21.351 14.629 1.00 41.83 338 ARG A C 1
ATOM 1692 O O . ARG A 1 250 ? 19.536 22.015 14.526 1.00 43.04 338 ARG A O 1
ATOM 1700 N N . GLY A 1 251 ? 20.541 20.072 14.994 1.00 40.21 339 GLY A N 1
ATOM 1701 C CA . GLY A 1 251 ? 19.281 19.398 15.268 1.00 37.68 339 GLY A CA 1
ATOM 1702 C C . GLY A 1 251 ? 18.486 19.076 14.010 1.00 39.30 339 GLY A C 1
ATOM 1703 O O . GLY A 1 251 ? 17.267 18.876 14.059 1.00 39.92 339 GLY A O 1
ATOM 1704 N N . HIS A 1 252 ? 19.192 19.018 12.886 1.00 33.33 340 HIS A N 1
ATOM 1705 C CA . HIS A 1 252 ? 18.613 18.703 11.583 1.00 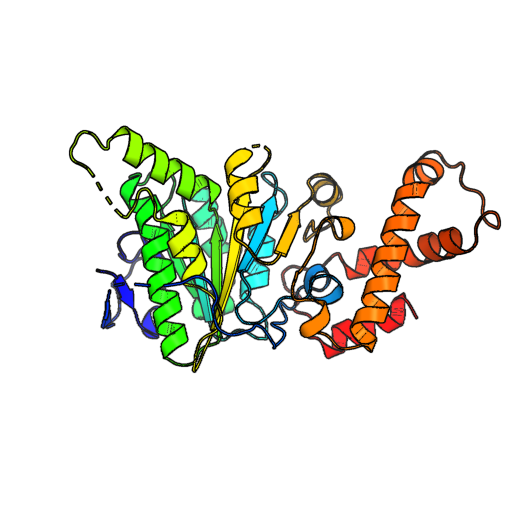33.38 340 HIS A CA 1
ATOM 1706 C C . HIS A 1 252 ? 18.713 17.200 11.338 1.00 32.00 340 HIS A C 1
ATOM 1707 O O . HIS A 1 252 ? 19.787 16.674 11.031 1.00 35.66 340 HIS A O 1
ATOM 1714 N N . TYR A 1 253 ? 17.593 16.508 11.512 1.00 30.76 341 TYR A N 1
ATOM 1715 C CA . TYR A 1 253 ? 17.567 15.056 11.468 1.00 34.27 341 TYR A CA 1
ATOM 1716 C C . TYR A 1 253 ? 16.488 14.528 10.511 1.00 32.65 341 TYR A C 1
ATOM 1717 O O . TYR A 1 253 ? 15.405 15.104 10.461 1.00 27.21 341 TYR A O 1
ATOM 1726 N N . PRO A 1 254 ? 16.773 13.446 9.740 1.00 31.64 342 PRO A N 1
ATOM 1727 C CA . PRO A 1 254 ? 18.035 12.725 9.485 1.00 32.62 342 PRO A CA 1
ATOM 1728 C C . PRO A 1 254 ? 19.098 13.690 9.006 1.00 28.25 342 PRO A C 1
ATOM 1729 O O . PRO A 1 254 ? 18.727 14.618 8.289 1.00 30.91 342 PRO A O 1
ATOM 1733 N N . ALA A 1 255 ? 20.356 13.526 9.410 1.00 26.55 343 ALA A N 1
ATOM 1734 C CA . ALA A 1 255 ? 21.358 14.540 9.065 1.00 25.33 343 ALA A CA 1
ATOM 1735 C C . ALA A 1 255 ? 21.907 14.277 7.666 1.00 27.48 343 ALA A C 1
ATOM 1736 O O . ALA A 1 255 ? 23.103 14.212 7.474 1.00 29.34 343 ALA A O 1
ATOM 1738 N N . ILE A 1 256 ? 21.025 14.107 6.689 1.00 26.05 344 ILE A N 1
ATOM 1739 C CA . ILE A 1 256 ? 21.461 13.788 5.341 1.00 25.06 344 ILE A CA 1
ATOM 1740 C C . ILE A 1 256 ? 21.944 15.035 4.567 1.00 26.49 344 ILE A C 1
ATOM 1741 O O . ILE A 1 256 ? 21.236 16.043 4.441 1.00 29.40 344 ILE A O 1
ATOM 1746 N N . ASP A 1 257 ? 23.181 14.961 4.096 1.00 25.08 345 ASP A N 1
ATOM 1747 C CA . ASP A 1 257 ? 23.776 16.000 3.260 1.00 28.58 345 ASP A CA 1
ATOM 1748 C C . ASP A 1 257 ? 23.332 15.770 1.817 1.00 29.85 345 ASP A C 1
ATOM 1749 O O . ASP A 1 257 ? 23.940 14.977 1.108 1.00 28.89 345 ASP A O 1
ATOM 1754 N N . VAL A 1 258 ? 22.268 16.451 1.402 1.00 24.96 346 VAL A N 1
ATOM 1755 C CA . VAL A 1 258 ? 21.636 16.220 0.104 1.00 25.12 346 VAL A CA 1
ATOM 1756 C C . VAL A 1 258 ? 22.597 16.387 -1.091 1.00 25.63 346 VAL A C 1
ATOM 1757 O O . VAL A 1 258 ? 22.609 15.571 -2.004 1.00 25.60 346 VAL A O 1
ATOM 1761 N N . LEU A 1 259 ? 23.395 17.445 -1.080 1.00 23.20 347 LEU A N 1
ATOM 1762 C CA . LEU A 1 259 ? 24.255 17.718 -2.214 1.00 28.67 347 LEU A CA 1
ATOM 1763 C C . LEU A 1 259 ? 25.348 16.647 -2.335 1.00 32.21 347 LEU A C 1
ATOM 1764 O O . LEU A 1 259 ? 25.815 16.389 -3.437 1.00 32.54 347 LEU A O 1
ATOM 1769 N N . ALA A 1 260 ? 25.724 15.999 -1.227 1.00 29.81 348 ALA A N 1
ATOM 1770 C CA . ALA A 1 260 ? 26.731 14.931 -1.292 1.00 29.62 348 ALA A CA 1
ATOM 1771 C C . ALA A 1 260 ? 26.106 13.531 -1.430 1.00 29.10 348 ALA A C 1
ATOM 1772 O O . ALA A 1 260 ? 26.813 12.522 -1.437 1.00 28.76 348 ALA A O 1
ATOM 1774 N N . THR A 1 261 ? 24.786 13.469 -1.541 1.00 23.96 349 THR A N 1
ATOM 1775 C CA . THR A 1 261 ? 24.088 12.192 -1.600 1.00 18.49 349 THR A CA 1
ATOM 1776 C C . THR A 1 261 ? 23.649 11.898 -3.026 1.00 23.01 349 THR A C 1
ATOM 1777 O O . THR A 1 261 ? 23.128 12.774 -3.727 1.00 29.45 349 THR A O 1
ATOM 1781 N N . LEU A 1 262 ? 23.875 10.669 -3.474 1.00 23.38 350 LEU A N 1
ATOM 1782 C CA . LEU A 1 262 ? 23.557 10.319 -4.850 1.00 30.00 350 LEU A CA 1
ATOM 1783 C C . LEU A 1 262 ? 23.049 8.889 -4.965 1.00 28.71 350 LEU A C 1
ATOM 1784 O O . LEU A 1 262 ? 23.573 7.981 -4.321 1.00 28.75 350 LEU A O 1
ATOM 1789 N N . SER A 1 263 ? 22.039 8.696 -5.794 1.00 23.13 351 SER A N 1
ATOM 1790 C CA . SER A 1 263 ? 21.605 7.354 -6.151 1.00 22.18 351 SER A CA 1
ATOM 1791 C C . SER A 1 263 ? 21.774 7.099 -7.642 1.00 20.21 351 SER A C 1
ATOM 1792 O O . SER A 1 263 ? 21.201 7.801 -8.464 1.00 23.14 351 SER A O 1
ATOM 1795 N N . ARG A 1 264 ? 22.541 6.067 -7.991 1.00 24.15 352 ARG A N 1
ATOM 1796 C CA . ARG A 1 264 ? 22.832 5.807 -9.402 1.00 28.86 352 ARG A CA 1
ATOM 1797 C C . ARG A 1 264 ? 21.585 5.405 -10.203 1.00 29.74 352 ARG A C 1
ATOM 1798 O O . ARG A 1 264 ? 21.549 5.598 -11.411 1.00 29.12 352 ARG A O 1
ATOM 1806 N N . VAL A 1 265 ? 20.561 4.852 -9.552 1.00 24.92 353 VAL A N 1
ATOM 1807 C CA . VAL A 1 265 ? 19.364 4.453 -10.304 1.00 27.56 353 VAL A CA 1
ATOM 1808 C C . VAL A 1 265 ? 18.273 5.524 -10.338 1.00 32.57 353 VAL A C 1
ATOM 1809 O O . VAL A 1 265 ? 17.191 5.280 -10.867 1.00 32.57 353 VAL A O 1
ATOM 1813 N N . PHE A 1 266 ? 18.565 6.693 -9.775 1.00 30.10 354 PHE A N 1
ATOM 1814 C CA . PHE A 1 266 ? 17.601 7.796 -9.727 1.00 30.16 354 PHE A CA 1
ATOM 1815 C C . PHE A 1 266 ? 16.888 8.105 -11.064 1.00 28.47 354 PHE A C 1
ATOM 1816 O O . PHE A 1 266 ? 15.664 8.215 -11.086 1.00 27.27 354 PHE A O 1
ATOM 1824 N N . PRO A 1 267 ? 17.635 8.203 -12.178 1.00 33.93 355 PRO A N 1
ATOM 1825 C CA . PRO A 1 267 ? 16.935 8.559 -13.418 1.00 35.41 355 PRO A CA 1
ATOM 1826 C C . PRO A 1 267 ? 15.997 7.466 -13.933 1.00 32.55 355 PRO A C 1
ATOM 1827 O O . PRO A 1 267 ? 15.037 7.793 -14.619 1.00 32.29 355 PRO A O 1
ATOM 1831 N N . VAL A 1 268 ? 16.234 6.212 -13.578 1.00 30.85 356 VAL A N 1
ATOM 1832 C CA . VAL A 1 268 ? 15.399 5.123 -14.097 1.00 34.43 356 VAL A CA 1
ATOM 1833 C C . VAL A 1 268 ? 14.200 4.745 -13.201 1.00 32.87 356 VAL A C 1
ATOM 1834 O O . VAL A 1 268 ? 13.222 4.186 -13.691 1.00 37.26 356 VAL A O 1
ATOM 1838 N N . VAL A 1 269 ? 14.231 5.062 -11.908 1.00 29.25 357 VAL A N 1
ATOM 1839 C CA . VAL A 1 269 ? 13.125 4.638 -11.049 1.00 26.89 357 VAL A CA 1
ATOM 1840 C C . VAL A 1 269 ? 12.149 5.768 -10.700 1.00 31.66 357 VAL A C 1
ATOM 1841 O O . VAL A 1 269 ? 11.243 5.577 -9.886 1.00 34.84 357 VAL A O 1
ATOM 1845 N N . THR A 1 270 ? 12.324 6.926 -11.313 1.00 26.44 358 THR A N 1
ATOM 1846 C CA . THR A 1 270 ? 11.507 8.089 -10.999 1.00 28.28 358 THR A CA 1
ATOM 1847 C C . THR A 1 270 ? 10.736 8.576 -12.217 1.00 33.29 358 THR A C 1
ATOM 1848 O O . THR A 1 270 ? 11.067 8.232 -13.350 1.00 34.15 358 THR A O 1
ATOM 1852 N N . SER A 1 271 ? 9.707 9.384 -11.983 1.00 33.33 359 SER A N 1
ATOM 1853 C CA . SER A 1 271 ? 9.015 10.041 -13.084 1.00 32.51 359 SER A CA 1
ATOM 1854 C C . SER A 1 271 ? 9.706 11.327 -13.477 1.00 33.05 359 SER A C 1
ATOM 1855 O O . SER A 1 271 ? 10.494 11.886 -12.714 1.00 31.92 359 SER A O 1
ATOM 1858 N N . HIS A 1 272 ? 9.381 11.818 -14.668 1.00 36.24 360 HIS A N 1
ATOM 1859 C CA . HIS A 1 272 ? 9.857 13.111 -15.121 1.00 37.40 360 HIS A CA 1
ATOM 1860 C C . HIS A 1 272 ? 9.463 14.262 -14.179 1.00 35.12 360 HIS A C 1
ATOM 1861 O O . HIS A 1 272 ? 10.274 15.156 -13.901 1.00 29.78 360 HIS A O 1
ATOM 1868 N N . GLU A 1 273 ? 8.216 14.255 -13.714 1.00 29.98 361 GLU A N 1
ATOM 1869 C CA . GLU A 1 273 ? 7.753 15.286 -12.775 1.00 34.16 361 GLU A CA 1
ATOM 1870 C C . GLU A 1 273 ? 8.648 15.336 -11.535 1.00 31.24 361 GLU A C 1
ATOM 1871 O O . GLU A 1 273 ? 9.076 16.411 -11.092 1.00 31.99 361 GLU A O 1
ATOM 1877 N N . HIS A 1 274 ? 8.912 14.147 -11.001 1.00 29.69 362 HIS A N 1
ATOM 1878 C CA . HIS A 1 274 ? 9.792 13.927 -9.862 1.00 29.00 362 HIS A CA 1
ATOM 1879 C C . HIS A 1 274 ? 11.189 14.496 -10.148 1.00 34.01 362 HIS A C 1
ATOM 1880 O O . HIS A 1 274 ? 11.752 15.231 -9.335 1.00 27.58 362 HIS A O 1
ATOM 1887 N N . ARG A 1 275 ? 11.745 14.163 -11.305 1.00 37.17 363 ARG A N 1
ATOM 1888 C CA . ARG A 1 275 ? 13.124 14.561 -11.604 1.00 35.09 363 ARG A CA 1
ATOM 1889 C C . ARG A 1 275 ? 13.264 16.068 -11.663 1.00 35.41 363 ARG A C 1
ATOM 1890 O O . ARG A 1 275 ? 14.235 16.618 -11.148 1.00 31.40 363 ARG A O 1
ATOM 1898 N N . GLN A 1 276 ? 12.273 16.729 -12.269 1.00 39.15 364 GLN A N 1
ATOM 1899 C CA . GLN A 1 276 ? 12.223 18.187 -12.328 1.00 39.23 364 GLN A CA 1
ATOM 1900 C C . GLN A 1 276 ? 12.174 18.835 -10.943 1.00 33.01 364 GLN A C 1
ATOM 1901 O O . GLN A 1 276 ? 12.893 19.813 -10.686 1.00 26.96 364 GLN A O 1
ATOM 1907 N N . LEU A 1 277 ? 11.347 18.281 -10.054 1.00 24.42 365 LEU A N 1
ATOM 1908 C CA . LEU A 1 277 ? 11.252 18.799 -8.688 1.00 27.06 365 LEU A CA 1
ATOM 1909 C C . LEU A 1 277 ? 12.599 18.632 -7.972 1.00 28.87 365 LEU A C 1
ATOM 1910 O O . LEU A 1 277 ? 13.119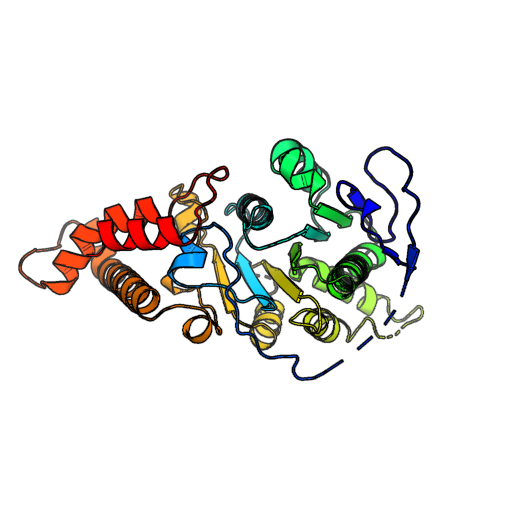 19.575 -7.365 1.00 27.66 365 LEU A O 1
ATOM 1915 N N . ALA A 1 278 ? 13.178 17.442 -8.083 1.00 25.04 366 ALA A N 1
ATOM 1916 C CA . ALA A 1 278 ? 14.439 17.156 -7.421 1.00 27.00 366 ALA A CA 1
ATOM 1917 C C . ALA A 1 278 ? 15.556 18.113 -7.888 1.00 27.26 366 ALA A C 1
ATOM 1918 O O . ALA A 1 278 ? 16.380 18.542 -7.093 1.00 22.04 366 ALA A O 1
ATOM 1920 N N . ALA A 1 279 ? 15.544 18.473 -9.168 1.00 30.81 367 ALA A N 1
ATOM 1921 C CA . ALA A 1 279 ? 16.531 19.403 -9.730 1.00 29.91 367 ALA A CA 1
ATOM 1922 C C . ALA A 1 279 ? 16.384 20.827 -9.199 1.00 33.51 367 ALA A C 1
ATOM 1923 O O . ALA A 1 279 ? 17.384 21.507 -8.954 1.00 31.11 367 ALA A O 1
ATOM 1925 N N . ILE A 1 280 ? 15.140 21.287 -9.049 1.00 30.80 368 ILE A N 1
ATOM 1926 C CA . ILE A 1 280 ? 14.892 22.580 -8.458 1.00 29.69 368 ILE A CA 1
ATOM 1927 C C . ILE A 1 280 ? 15.434 22.587 -7.036 1.00 27.84 368 ILE A C 1
ATOM 1928 O O . ILE A 1 280 ? 16.130 23.515 -6.627 1.00 28.85 368 ILE A O 1
ATOM 1933 N N . LEU A 1 281 ? 15.131 21.528 -6.300 1.00 27.07 369 LEU A N 1
ATOM 1934 C CA . LEU A 1 281 ? 15.567 21.402 -4.907 1.00 28.68 369 LEU A CA 1
ATOM 1935 C C . LEU A 1 281 ? 17.101 21.483 -4.784 1.00 27.63 369 LEU A C 1
ATOM 1936 O O . LEU A 1 281 ? 17.608 22.252 -3.969 1.00 28.47 369 LEU A O 1
ATOM 1941 N N . ARG A 1 282 ? 17.830 20.685 -5.562 1.00 27.77 370 ARG A N 1
ATOM 1942 C CA . ARG A 1 282 ? 19.303 20.676 -5.517 1.00 24.98 370 ARG A CA 1
ATOM 1943 C C . ARG A 1 282 ? 19.912 22.025 -5.920 1.00 27.15 370 ARG A C 1
ATOM 1944 O O . ARG A 1 282 ? 20.833 22.529 -5.283 1.00 25.43 370 ARG A O 1
ATOM 1952 N N . ARG A 1 283 ? 19.381 22.594 -6.998 1.00 30.32 371 ARG A N 1
ATOM 1953 C CA . ARG A 1 283 ? 19.767 23.915 -7.449 1.00 32.18 371 ARG A CA 1
ATOM 1954 C C . ARG A 1 283 ? 19.620 24.938 -6.319 1.00 31.31 371 ARG A C 1
ATOM 1955 O O . ARG A 1 283 ? 20.532 25.724 -6.060 1.00 28.06 371 ARG A O 1
ATOM 1963 N N . CYS A 1 284 ? 18.475 24.925 -5.645 1.00 28.76 372 CYS A N 1
ATOM 1964 C CA . CYS A 1 284 ? 18.269 25.822 -4.509 1.00 32.40 372 CYS A CA 1
ATOM 1965 C C . CYS A 1 284 ? 19.301 25.642 -3.389 1.00 30.68 372 CYS A C 1
ATOM 1966 O O . CYS A 1 284 ? 19.850 26.627 -2.877 1.00 31.69 372 CYS A O 1
ATOM 1969 N N . LEU A 1 285 ? 19.553 24.395 -2.995 1.00 27.93 373 LEU A N 1
ATOM 1970 C CA . LEU A 1 285 ? 20.529 24.159 -1.950 1.00 24.11 373 LEU A CA 1
ATOM 1971 C C . LEU A 1 285 ? 21.917 24.611 -2.412 1.00 26.99 373 LEU A C 1
ATOM 1972 O O . LEU A 1 285 ? 22.656 25.214 -1.645 1.00 28.00 373 LEU A O 1
ATOM 1977 N N . ALA A 1 286 ? 22.249 24.354 -3.669 1.00 30.69 374 ALA A N 1
ATOM 1978 C CA . ALA A 1 286 ? 23.584 24.703 -4.159 1.00 31.69 374 ALA A CA 1
ATOM 1979 C C . ALA A 1 286 ? 23.771 26.226 -4.198 1.00 33.74 374 ALA A C 1
ATOM 1980 O O . ALA A 1 286 ? 24.768 26.756 -3.701 1.00 32.17 374 ALA A O 1
ATOM 1982 N N . LEU A 1 287 ? 22.790 26.930 -4.761 1.00 32.86 375 LEU A N 1
ATOM 1983 C CA . LEU A 1 287 ? 22.792 28.373 -4.740 1.00 31.37 375 LEU A CA 1
ATOM 1984 C C . LEU A 1 287 ? 22.844 28.916 -3.319 1.00 33.52 375 LEU A C 1
ATOM 1985 O O . LEU A 1 287 ? 23.579 29.875 -3.045 1.00 32.85 375 LEU A O 1
ATOM 1990 N N . TYR A 1 288 ? 22.085 28.310 -2.411 1.00 30.20 376 TYR A N 1
ATOM 1991 C CA . TYR A 1 288 ? 22.053 28.798 -1.034 1.00 3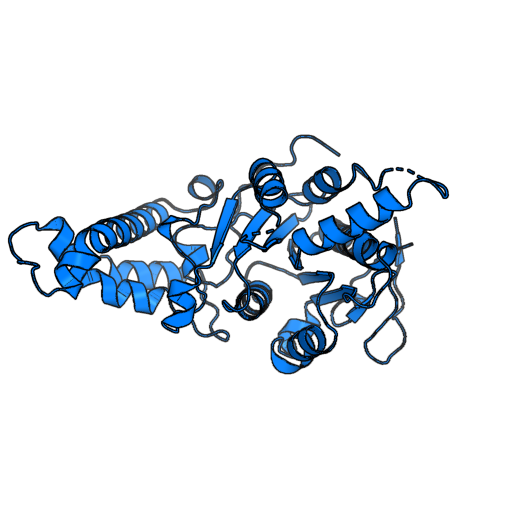0.99 376 TYR A CA 1
ATOM 1992 C C . TYR A 1 288 ? 23.412 28.659 -0.367 1.00 31.45 376 TYR A C 1
ATOM 1993 O O . TYR A 1 288 ? 23.909 29.597 0.259 1.00 31.85 376 TYR A O 1
ATOM 2002 N N . GLN A 1 289 ? 24.015 27.481 -0.504 1.00 31.25 377 GLN A N 1
ATOM 2003 C CA . GLN A 1 289 ? 25.320 27.224 0.082 1.00 30.84 377 GLN A CA 1
ATOM 2004 C C . GLN A 1 289 ? 26.371 28.248 -0.347 1.00 34.15 377 GLN A C 1
ATOM 2005 O O . GLN A 1 289 ? 27.259 28.615 0.430 1.00 35.13 377 GLN A O 1
ATOM 2011 N N . GLU A 1 290 ? 26.263 28.724 -1.577 1.00 32.69 378 GLU A N 1
ATOM 2012 C CA . GLU A 1 290 ? 27.280 29.654 -2.084 1.00 34.26 378 GLU A CA 1
ATOM 2013 C C . GLU A 1 290 ? 27.159 31.036 -1.470 1.00 37.24 378 GLU A C 1
ATOM 2014 O O . GLU A 1 290 ? 28.116 31.807 -1.441 1.00 37.29 378 GLU A O 1
ATOM 2020 N N . VAL A 1 291 ? 25.982 31.340 -0.946 1.00 35.70 379 VAL A N 1
ATOM 2021 C CA . VAL A 1 291 ? 25.732 32.678 -0.467 1.00 34.12 379 VAL A CA 1
ATOM 2022 C C . VAL A 1 291 ? 25.543 32.672 1.055 1.00 35.96 379 VAL A C 1
ATOM 2023 O O . VAL A 1 291 ? 25.340 33.711 1.685 1.00 39.91 379 VAL A O 1
ATOM 2027 N N . GLU A 1 292 ? 25.651 31.485 1.640 1.00 38.91 380 GLU A N 1
ATOM 2028 C CA . GLU A 1 292 ? 25.448 31.283 3.068 1.00 45.27 380 GLU A CA 1
ATOM 2029 C C . GLU A 1 292 ? 26.315 32.210 3.934 1.00 41.04 380 GLU A C 1
ATOM 2030 O O . GLU A 1 292 ? 25.843 32.760 4.929 1.00 37.14 380 GLU A O 1
ATOM 2036 N N . LEU A 1 293 ? 27.575 32.383 3.550 1.00 37.37 381 LEU A N 1
ATOM 2037 C CA . LEU A 1 293 ? 28.476 33.258 4.304 1.00 40.70 381 LEU A CA 1
ATOM 2038 C C . LEU A 1 293 ? 28.026 34.716 4.238 1.00 41.99 381 LEU A C 1
ATOM 2039 O O . LEU A 1 293 ? 27.935 35.373 5.270 1.00 46.73 381 LEU A O 1
ATOM 2044 N N . LEU A 1 294 ? 27.764 35.221 3.036 1.00 38.35 382 LEU A N 1
ATOM 2045 C CA . LEU A 1 294 ? 27.184 36.553 2.868 1.00 38.22 382 LEU A CA 1
ATOM 2046 C C . LEU A 1 294 ? 26.001 36.806 3.799 1.00 43.15 382 LEU A C 1
ATOM 2047 O O . LEU A 1 294 ? 25.882 37.875 4.388 1.00 46.49 382 LEU A O 1
ATOM 2052 N N . ILE A 1 295 ? 25.119 35.817 3.923 1.00 43.12 383 ILE A N 1
ATOM 2053 C CA . ILE A 1 295 ? 23.965 35.952 4.806 1.00 43.97 383 ILE A CA 1
ATOM 2054 C C . ILE A 1 295 ? 24.379 36.015 6.273 1.00 41.95 383 ILE A C 1
ATOM 2055 O O . ILE A 1 295 ? 23.935 36.879 7.012 1.00 47.34 383 ILE A O 1
ATOM 2060 N N . ARG A 1 296 ? 25.234 35.084 6.670 1.00 44.11 384 ARG A N 1
ATOM 2061 C CA . ARG A 1 296 ? 25.687 34.936 8.042 1.00 49.10 384 ARG A CA 1
ATOM 2062 C C . ARG A 1 296 ? 26.369 36.203 8.563 1.00 56.11 384 ARG A C 1
ATOM 2063 O O . ARG A 1 296 ? 26.291 36.516 9.752 1.00 63.12 384 ARG A O 1
ATOM 2071 N N . ILE A 1 297 ? 27.036 36.933 7.674 1.00 52.26 385 ILE A N 1
ATOM 2072 C CA . ILE A 1 297 ? 27.692 38.171 8.070 1.00 52.65 385 ILE A CA 1
ATOM 2073 C C . ILE A 1 297 ? 26.803 39.361 7.730 1.00 53.64 385 ILE A C 1
ATOM 2074 O O . ILE A 1 297 ? 27.197 40.513 7.898 1.00 51.01 385 ILE A O 1
ATOM 2079 N N . GLY A 1 298 ? 25.602 39.069 7.247 1.00 53.74 386 GLY A N 1
ATOM 2080 C CA . GLY A 1 298 ? 24.630 40.098 6.929 1.00 57.20 386 GLY A CA 1
ATOM 2081 C C . GLY A 1 298 ? 25.034 41.049 5.819 1.00 59.90 386 GLY A C 1
ATOM 2082 O O . GLY A 1 298 ? 24.846 42.257 5.939 1.00 60.31 386 GLY A O 1
ATOM 2083 N N . GLU A 1 299 ? 25.581 40.517 4.732 1.00 61.52 387 GLU A N 1
ATOM 2084 C CA . GLU A 1 299 ? 26.012 41.372 3.633 1.00 64.45 387 GLU A CA 1
ATOM 2085 C C . GLU A 1 299 ? 25.274 41.074 2.331 1.00 61.17 387 GLU A C 1
ATOM 2086 O O . GLU A 1 299 ? 25.587 41.655 1.284 1.00 59.01 387 GLU A O 1
ATOM 2092 N N . TYR A 1 300 ? 24.287 40.182 2.389 1.00 60.59 388 TYR A N 1
ATOM 2093 C CA . TYR A 1 300 ? 23.536 39.851 1.187 1.00 60.93 388 TYR A CA 1
ATOM 2094 C C . TYR A 1 300 ? 22.583 40.968 0.802 1.00 59.45 388 TYR A C 1
ATOM 2095 O O . TYR A 1 300 ? 21.878 41.513 1.645 1.00 58.71 388 TYR A O 1
ATOM 2104 N N . GLN A 1 301 ? 22.521 41.206 -0.491 1.00 60.96 389 GLN A N 1
ATOM 2105 C CA . GLN A 1 301 ? 21.705 42.233 -1.068 1.00 65.25 389 GLN A CA 1
ATOM 2106 C C . GLN A 1 301 ? 20.758 41.702 -2.109 1.00 61.14 389 GLN A C 1
ATOM 2107 O O . GLN A 1 301 ? 21.170 41.282 -3.148 1.00 56.90 389 GLN A O 1
ATOM 2109 N N . ARG A 1 302 ? 19.471 41.789 -1.834 1.00 63.27 390 ARG A N 1
ATOM 2110 C CA . ARG A 1 302 ? 18.459 41.369 -2.783 1.00 66.19 390 ARG A CA 1
ATOM 2111 C C . ARG A 1 302 ? 18.464 42.141 -4.097 1.00 69.99 390 ARG A C 1
ATOM 2112 O O . ARG A 1 302 ? 19.116 43.143 -4.237 1.00 74.73 390 ARG A O 1
ATOM 2120 N N . GLY A 1 303 ? 17.733 41.644 -5.066 1.00 70.77 391 GLY A N 1
ATOM 2121 C CA . GLY A 1 303 ? 17.642 42.302 -6.338 1.00 76.23 391 GLY A CA 1
ATOM 2122 C C . GLY A 1 303 ? 18.921 42.134 -7.083 1.00 81.08 391 GLY A C 1
ATOM 2123 O O . GLY A 1 303 ? 18.954 42.215 -8.293 1.00 83.88 391 GLY A O 1
ATOM 2124 N N . VAL A 1 304 ? 19.983 41.885 -6.349 1.00 80.40 392 VAL A N 1
ATOM 2125 C CA . VAL A 1 304 ? 21.240 41.607 -6.984 1.00 80.64 392 VAL A CA 1
ATOM 2126 C C . VAL A 1 304 ? 21.089 40.454 -7.952 1.00 79.59 392 VAL A C 1
ATOM 2127 O O . VAL A 1 304 ? 21.228 40.647 -9.137 1.00 80.56 392 VAL A O 1
ATOM 2129 N N . ASP A 1 305 ? 20.789 39.263 -7.439 1.00 74.89 393 ASP A N 1
ATOM 2130 C CA . ASP A 1 305 ? 20.763 38.015 -8.217 1.00 66.72 393 ASP A CA 1
ATOM 2131 C C . ASP A 1 305 ? 19.450 37.277 -7.994 1.00 58.33 393 ASP A C 1
ATOM 2132 O O . ASP A 1 305 ? 19.188 36.805 -6.926 1.00 46.62 393 ASP A O 1
ATOM 2137 N N . THR A 1 306 ? 18.625 37.203 -9.011 1.00 63.26 394 THR A N 1
ATOM 2138 C CA . THR A 1 306 ? 17.263 36.735 -8.850 1.00 65.73 394 THR A CA 1
ATOM 2139 C C . THR A 1 306 ? 17.160 35.280 -8.445 1.00 59.41 394 THR A C 1
ATOM 2140 O O . THR A 1 306 ? 16.416 34.935 -7.553 1.00 57.80 394 THR A O 1
ATOM 2142 N N . ASP A 1 307 ? 17.933 34.453 -9.120 1.00 52.92 395 ASP A N 1
ATOM 2143 C CA . ASP A 1 307 ? 17.990 33.045 -8.870 1.00 49.60 395 ASP A CA 1
ATOM 2144 C C . ASP A 1 307 ? 18.332 32.732 -7.448 1.00 42.17 395 ASP A C 1
ATOM 2145 O O . ASP A 1 307 ? 17.692 31.930 -6.846 1.00 41.72 395 ASP A O 1
ATOM 2150 N N . THR A 1 308 ? 19.327 33.398 -6.919 1.00 37.27 396 THR A N 1
ATOM 2151 C CA . THR A 1 308 ? 19.740 33.212 -5.561 1.00 37.28 396 THR A CA 1
ATOM 2152 C C . THR A 1 308 ? 18.712 33.717 -4.602 1.00 39.08 396 THR A C 1
ATOM 2153 O O . THR A 1 308 ? 18.537 33.152 -3.561 1.00 40.14 396 THR A O 1
ATOM 2157 N N . ASP A 1 309 ? 18.086 34.826 -4.951 1.00 38.97 397 ASP A N 1
ATOM 2158 C CA . ASP A 1 309 ? 16.975 35.390 -4.195 1.00 37.21 397 ASP A CA 1
ATOM 2159 C C . ASP A 1 309 ? 15.864 34.346 -4.007 1.00 35.55 397 ASP A C 1
ATOM 2160 O O . ASP A 1 309 ? 15.377 34.142 -2.897 1.00 36.05 397 ASP A O 1
ATOM 2165 N N . LYS A 1 310 ? 15.464 33.701 -5.101 1.00 37.23 398 LYS A N 1
ATOM 2166 C CA . LYS A 1 310 ? 14.446 32.644 -5.044 1.00 38.77 398 LYS A CA 1
ATOM 2167 C C . LYS A 1 310 ? 14.925 31.459 -4.204 1.00 41.01 398 LYS A C 1
ATOM 2168 O O . LYS A 1 310 ? 14.165 30.905 -3.403 1.00 39.24 398 LYS A O 1
ATOM 2170 N N . ALA A 1 311 ? 16.190 31.078 -4.385 1.00 38.30 399 ALA A N 1
ATOM 2171 C CA . ALA A 1 311 ? 16.774 30.023 -3.574 1.00 35.05 399 ALA A CA 1
ATOM 2172 C C . ALA A 1 311 ? 16.648 30.346 -2.083 1.00 37.64 399 ALA A C 1
ATOM 2173 O O . ALA A 1 311 ? 16.256 29.506 -1.287 1.00 40.16 399 ALA A O 1
ATOM 2175 N N . ILE A 1 312 ? 16.969 31.573 -1.707 1.00 37.79 400 ILE A N 1
ATOM 2176 C CA . ILE A 1 312 ? 16.938 31.961 -0.303 1.00 36.66 400 ILE A CA 1
ATOM 2177 C C . ILE A 1 312 ? 15.519 31.970 0.269 1.00 38.60 400 ILE A C 1
ATOM 2178 O O . ILE A 1 312 ? 15.297 31.528 1.390 1.00 38.42 400 ILE A O 1
ATOM 2183 N N . ASP A 1 313 ? 14.571 32.486 -0.506 1.00 40.94 401 ASP A N 1
ATOM 2184 C CA . ASP A 1 313 ? 13.169 32.463 -0.117 1.00 40.25 401 ASP A CA 1
ATOM 2185 C C . ASP A 1 313 ? 12.655 31.027 0.047 1.00 39.91 401 ASP A C 1
ATOM 2186 O O . ASP A 1 313 ? 11.768 30.757 0.862 1.00 39.89 401 ASP A O 1
ATOM 2191 N N . THR A 1 314 ? 13.229 30.102 -0.720 1.00 39.26 402 THR A N 1
ATOM 2192 C CA . THR A 1 314 ? 12.726 28.732 -0.784 1.00 40.33 402 THR A CA 1
ATOM 2193 C C . THR A 1 314 ? 13.380 27.845 0.293 1.00 38.09 402 THR A C 1
ATOM 2194 O O . THR A 1 314 ? 12.772 26.900 0.792 1.00 27.75 402 THR A O 1
ATOM 2198 N N . TYR A 1 315 ? 14.611 28.200 0.650 1.00 33.37 403 TYR A N 1
ATOM 2199 C CA . TYR A 1 315 ? 15.451 27.459 1.590 1.00 31.42 403 TYR A CA 1
ATOM 2200 C C . TYR A 1 315 ? 14.802 27.045 2.921 1.00 36.88 403 TYR A C 1
ATOM 2201 O O . TYR A 1 315 ? 14.986 25.905 3.374 1.00 34.98 403 TYR A O 1
ATOM 2210 N N . PRO A 1 316 ? 14.080 27.967 3.583 1.00 37.62 404 PRO A N 1
ATOM 2211 C CA . PRO A 1 316 ? 13.493 27.524 4.856 1.00 37.75 404 PRO A CA 1
ATOM 2212 C C . PRO A 1 316 ? 12.442 26.434 4.680 1.00 35.41 404 PRO A C 1
ATOM 2213 O O . PRO A 1 316 ? 12.333 25.570 5.548 1.00 32.18 404 PRO A O 1
ATOM 2217 N N . ASP A 1 317 ? 11.677 26.473 3.592 1.00 33.56 405 ASP A N 1
ATOM 2218 C CA . ASP A 1 317 ? 10.693 25.424 3.368 1.00 31.20 405 ASP A CA 1
ATOM 2219 C C . ASP A 1 317 ? 11.398 24.114 3.039 1.00 27.02 405 ASP A C 1
ATOM 2220 O O . ASP A 1 317 ? 10.957 23.054 3.450 1.00 26.01 405 ASP A O 1
ATOM 2225 N N . ILE A 1 318 ? 12.487 24.196 2.289 1.00 24.31 406 ILE A N 1
ATOM 2226 C CA . ILE A 1 318 ? 13.225 22.986 1.967 1.00 24.44 406 ILE A CA 1
ATOM 2227 C C . ILE A 1 318 ? 13.766 22.330 3.237 1.00 24.62 406 ILE A C 1
ATOM 2228 O O . ILE A 1 318 ? 13.701 21.114 3.379 1.00 28.87 406 ILE A O 1
ATOM 2233 N N . CYS A 1 319 ? 14.269 23.132 4.174 1.00 30.22 407 CYS A N 1
ATOM 2234 C CA . CYS A 1 319 ? 14.805 22.586 5.428 1.00 30.24 407 CYS A CA 1
ATOM 2235 C C . CYS A 1 319 ? 13.754 21.860 6.243 1.00 25.53 407 CYS A C 1
ATOM 2236 O O . CYS A 1 319 ? 14.036 20.832 6.841 1.00 29.81 407 CYS A O 1
ATOM 2239 N N . THR A 1 320 ? 12.550 22.420 6.286 1.00 27.71 408 THR A N 1
ATOM 2240 C CA . THR A 1 320 ? 11.428 21.818 6.995 1.00 33.00 408 THR A CA 1
ATOM 2241 C C . THR A 1 320 ? 11.022 20.496 6.336 1.00 29.03 408 THR A C 1
ATOM 2242 O O . THR A 1 320 ? 10.690 19.518 7.006 1.00 28.30 408 THR A O 1
ATOM 2246 N N . PHE A 1 321 ? 11.070 20.486 5.009 1.00 33.43 409 PHE A N 1
ATOM 2247 C CA . PHE A 1 321 ? 10.759 19.302 4.208 1.00 26.77 409 PHE A CA 1
ATOM 2248 C C . PHE A 1 321 ? 11.752 18.182 4.520 1.00 21.98 409 PHE A C 1
ATOM 2249 O O . PHE A 1 321 ? 11.366 17.011 4.651 1.00 22.94 409 PHE A O 1
ATOM 2257 N N . LEU A 1 322 ? 13.018 18.554 4.686 1.00 19.88 410 LEU A N 1
ATOM 2258 C CA . LEU A 1 322 ? 14.082 17.566 4.855 1.00 19.63 410 LEU A CA 1
ATOM 2259 C C . LEU A 1 322 ? 14.131 17.008 6.279 1.00 22.64 410 LEU A C 1
ATOM 2260 O O . LEU A 1 322 ? 14.409 15.825 6.483 1.00 27.02 410 LEU A O 1
ATOM 2265 N N . ARG A 1 323 ? 13.910 17.874 7.264 1.00 25.84 411 ARG A N 1
ATOM 2266 C CA . ARG A 1 323 ? 13.860 17.444 8.653 1.00 28.18 411 ARG A CA 1
ATOM 2267 C C . ARG A 1 323 ? 12.604 16.613 8.873 1.00 30.36 411 ARG A C 1
ATOM 2268 O O . ARG A 1 323 ? 11.503 17.034 8.518 1.00 33.30 411 ARG A O 1
ATOM 2276 N N . GLN A 1 324 ? 12.775 15.432 9.449 1.00 27.25 412 GLN A N 1
ATOM 2277 C CA . GLN A 1 324 ? 11.672 14.499 9.518 1.00 29.06 412 GLN A CA 1
ATOM 2278 C C . GLN A 1 324 ? 11.660 13.761 10.834 1.00 29.87 412 GLN A C 1
ATOM 2279 O O . GLN A 1 324 ? 12.658 13.185 11.229 1.00 26.62 412 GLN A O 1
ATOM 2285 N N . SER A 1 325 ? 10.502 13.754 11.483 1.00 33.56 413 SER A N 1
ATOM 2286 C CA . SER A 1 325 ? 10.282 12.934 12.669 1.00 35.59 413 SER A CA 1
ATOM 2287 C C . SER A 1 325 ? 10.504 11.452 12.414 1.00 29.20 413 SER A C 1
ATOM 2288 O O . SER A 1 325 ? 10.057 10.892 11.397 1.00 29.42 413 SER A O 1
ATOM 2291 N N . LYS A 1 326 ? 11.131 10.788 13.378 1.00 30.00 414 LYS A N 1
ATOM 2292 C CA . LYS A 1 326 ? 11.451 9.370 13.238 1.00 33.44 414 LYS A CA 1
ATOM 2293 C C . LYS A 1 326 ? 10.207 8.487 13.178 1.00 35.07 414 LYS A C 1
ATOM 2294 O O . LYS A 1 326 ? 10.296 7.316 12.838 1.00 34.20 414 LYS A O 1
ATOM 2300 N N . ASP A 1 327 ? 9.051 9.056 13.498 1.00 35.42 415 ASP A N 1
ATOM 2301 C CA . ASP A 1 327 ? 7.805 8.311 13.459 1.00 34.85 415 ASP A CA 1
ATOM 2302 C C . ASP A 1 327 ? 6.990 8.596 12.199 1.00 35.66 415 ASP A C 1
ATOM 2303 O O . ASP A 1 327 ? 5.935 8.000 11.996 1.00 42.66 415 ASP A O 1
ATOM 2308 N N . GLU A 1 328 ? 7.462 9.522 11.369 1.00 32.04 416 GLU A N 1
ATOM 2309 C CA . GLU A 1 328 ? 6.744 9.879 10.151 1.00 30.36 416 GLU A CA 1
ATOM 2310 C C . GLU A 1 328 ? 7.249 9.060 8.968 1.00 25.60 416 GLU A C 1
ATOM 2311 O O . GLU A 1 328 ? 8.462 9.010 8.700 1.00 26.77 416 GLU A O 1
ATOM 2317 N N . VAL A 1 329 ? 6.324 8.400 8.281 1.00 26.91 417 VAL A N 1
ATOM 2318 C CA . VAL A 1 329 ? 6.618 7.698 7.038 1.00 31.17 417 VAL A CA 1
ATOM 2319 C C . VAL A 1 329 ? 5.880 8.385 5.885 1.00 35.13 417 VAL A C 1
ATOM 2320 O O . VAL A 1 329 ? 4.651 8.371 5.844 1.00 35.16 417 VAL A O 1
ATOM 2324 N N . CYS A 1 330 ? 6.619 8.967 4.939 1.00 27.09 418 CYS A N 1
ATOM 2325 C CA . CYS A 1 330 ? 5.998 9.668 3.812 1.00 27.29 418 CYS A CA 1
ATOM 2326 C C . CYS A 1 330 ? 5.947 8.843 2.511 1.00 31.40 418 CYS A C 1
ATOM 2327 O O . CYS A 1 330 ? 6.984 8.549 1.910 1.00 29.92 418 CYS A O 1
ATOM 2330 N N . GLY A 1 331 ? 4.745 8.486 2.060 1.00 30.39 419 GLY A N 1
ATOM 2331 C CA . GLY A 1 331 ? 4.591 7.809 0.779 1.00 25.79 419 GLY A CA 1
ATOM 2332 C C . GLY A 1 331 ? 4.851 8.744 -0.394 1.00 27.20 419 GLY A C 1
ATOM 2333 O O . GLY A 1 331 ? 4.935 9.959 -0.209 1.00 33.51 419 GLY A O 1
ATOM 2334 N N . PRO A 1 332 ? 4.981 8.179 -1.609 1.00 23.63 420 PRO A N 1
ATOM 2335 C CA . PRO A 1 332 ? 5.357 8.919 -2.819 1.00 30.10 420 PRO A CA 1
ATOM 2336 C C . PRO A 1 332 ? 4.321 9.974 -3.277 1.00 28.28 420 PRO A C 1
ATOM 2337 O O . PRO A 1 332 ? 4.731 11.006 -3.795 1.00 26.63 420 PRO A O 1
ATOM 2341 N N . GLU A 1 333 ? 3.026 9.718 -3.101 1.00 27.03 421 GLU A N 1
ATOM 2342 C CA . GLU A 1 333 ? 1.995 10.692 -3.509 1.00 28.92 421 GLU A CA 1
ATOM 2343 C C . GLU A 1 333 ? 2.180 11.987 -2.716 1.00 24.31 421 GLU A C 1
ATOM 2344 O O . GLU A 1 333 ? 2.238 13.074 -3.271 1.00 26.75 421 GLU A O 1
ATOM 2350 N N . LEU A 1 334 ? 2.306 11.838 -1.405 1.00 20.87 422 LEU A N 1
ATOM 2351 C CA . LEU A 1 334 ? 2.467 12.951 -0.495 1.00 21.46 422 LEU A CA 1
ATOM 2352 C C . LEU A 1 334 ? 3.816 13.666 -0.746 1.00 20.60 422 LEU A C 1
ATOM 2353 O O . LEU A 1 334 ? 3.879 14.857 -0.795 1.00 22.62 422 LEU A O 1
ATOM 2358 N N . LEU A 1 335 ? 4.870 12.890 -0.928 1.00 22.13 423 LEU A N 1
ATOM 2359 C CA . LEU A 1 335 ? 6.190 13.412 -1.276 1.00 19.38 423 LEU A CA 1
ATOM 2360 C C . LEU A 1 335 ? 6.134 14.427 -2.417 1.00 24.14 423 LEU A C 1
ATOM 2361 O O . LEU A 1 335 ? 6.604 15.568 -2.292 1.00 23.37 423 LEU A O 1
ATOM 2366 N N . ILE A 1 336 ? 5.562 13.991 -3.534 1.00 24.53 424 ILE A N 1
ATOM 2367 C CA . ILE A 1 336 ? 5.457 14.806 -4.735 1.00 25.32 424 ILE A CA 1
ATOM 2368 C C . ILE A 1 336 ? 4.597 16.048 -4.465 1.00 29.42 424 ILE A C 1
ATOM 2369 O O . ILE A 1 336 ? 4.916 17.157 -4.896 1.00 31.25 424 ILE A O 1
ATOM 2374 N N . GLU A 1 337 ? 3.508 15.850 -3.731 1.00 26.19 425 GLU A N 1
ATOM 2375 C CA . GLU A 1 337 ? 2.627 16.961 -3.393 1.00 30.85 425 GLU A CA 1
ATOM 2376 C C . GLU A 1 337 ? 3.366 18.019 -2.544 1.00 26.58 425 GLU A C 1
ATOM 2377 O O . GLU A 1 337 ? 3.214 19.197 -2.782 1.00 27.56 425 GLU A O 1
ATOM 2383 N N . LYS A 1 338 ? 4.130 17.590 -1.543 1.00 25.57 426 LYS A N 1
ATOM 2384 C CA . LYS A 1 338 ? 4.906 18.534 -0.726 1.00 27.69 426 LYS A CA 1
ATOM 2385 C C . LYS A 1 338 ? 5.992 19.266 -1.544 1.00 27.23 426 LYS A C 1
ATOM 2386 O O . LYS A 1 338 ? 6.208 20.454 -1.364 1.00 31.35 426 LYS A O 1
ATOM 2392 N N . LEU A 1 339 ? 6.660 18.562 -2.449 1.00 28.84 427 LEU A N 1
ATOM 2393 C CA . LEU A 1 339 ? 7.678 19.190 -3.293 1.00 30.51 427 LEU A CA 1
ATOM 2394 C C . LEU A 1 339 ? 7.031 20.270 -4.176 1.00 30.75 427 LEU A C 1
ATOM 2395 O O . LEU A 1 339 ? 7.560 21.378 -4.307 1.00 32.19 427 LEU A O 1
ATOM 2400 N N . HIS A 1 340 ? 5.883 19.953 -4.765 1.00 30.01 428 HIS A N 1
ATOM 2401 C CA . HIS A 1 340 ? 5.145 20.952 -5.554 1.00 34.80 428 HIS A CA 1
ATOM 2402 C C . HIS A 1 340 ? 4.802 22.189 -4.752 1.00 35.15 428 HIS A C 1
ATOM 2403 O O . HIS A 1 340 ? 4.995 23.323 -5.217 1.00 34.27 428 HIS A O 1
ATOM 2410 N N . GLN A 1 341 ? 4.292 21.970 -3.545 1.00 32.66 429 GLN A N 1
ATOM 2411 C CA . GLN A 1 341 ? 3.842 23.074 -2.710 1.00 41.36 429 GLN A CA 1
ATOM 2412 C C . GLN A 1 341 ? 4.979 24.029 -2.351 1.00 40.46 429 GLN A C 1
ATOM 2413 O O . GLN A 1 341 ? 4.768 25.220 -2.203 1.00 44.36 429 GLN A O 1
ATOM 2419 N N . ILE A 1 342 ? 6.190 23.514 -2.216 1.00 39.91 430 ILE A N 1
ATOM 2420 C CA . ILE A 1 342 ? 7.274 24.364 -1.750 1.00 36.68 430 ILE A CA 1
ATOM 2421 C C . ILE A 1 342 ? 8.159 24.879 -2.883 1.00 31.32 430 ILE A C 1
ATOM 2422 O O . ILE A 1 342 ? 8.778 25.926 -2.752 1.00 32.64 430 ILE A O 1
ATOM 2427 N N . LEU A 1 343 ? 8.194 24.164 -4.001 1.00 32.05 431 LEU A N 1
ATOM 2428 C CA . LEU A 1 343 ? 9.105 24.513 -5.087 1.00 33.28 431 LEU A CA 1
ATOM 2429 C C . LEU A 1 343 ? 8.371 25.169 -6.254 1.00 45.07 431 LEU A C 1
ATOM 2430 O O . LEU A 1 343 ? 8.956 25.944 -7.005 1.00 46.65 431 LEU A O 1
ATOM 2435 N N . THR A 1 344 ? 7.089 24.848 -6.395 1.00 53.10 432 THR A N 1
ATOM 2436 C CA . THR A 1 344 ? 6.305 25.259 -7.557 1.00 66.30 432 THR A CA 1
ATOM 2437 C C . THR A 1 344 ? 5.177 26.227 -7.186 1.00 69.45 432 THR A C 1
ATOM 2438 O O . THR A 1 344 ? 5.076 26.681 -6.044 1.00 70.72 432 THR A O 1
#